Protein AF-A0A015J9L0-F1 (afdb_monomer)

Organism: Rhizophagus irregularis (strain DAOM 197198w) (NCBI:txid1432141)

Foldseek 3Di:
DDPPVVVVVVVVVVVVVLVVVLPPPDDPLDADFFDKDLDPVRVVVSVQVVQLVVQFGKDWDDWDADPVRHTFKTKIFTQQADDDDDPDDPDPVPDDPDDRSHDRFPWMWMWGADPVHSMIGTHDTDDDGPDDGHPPSCPDPVNQDDDPVLLVQLLCCVVVVVDDLVVSVVVVCVVCVSRDHDSVVSVVSSVVSNPDPQPVDDPVVSVVVVQVVVCVVPVQKDWDWDADPPPRHTPDIDIDDNVRVVCCVVCVVDDDDDDDD

Sequence (261 aa):
MDKDKHNETYVSNILNDQLEGIMSDESNIDIKVGTSFSTWEDAEIKLNQYAKFAGFSLRRKRVESDNNRIVRRRTFECSFLGKSISNQIIDITHQRQRSSRKIMCPWHINLTMPKSSTEVSITSITGEHNHSMITDIHLHAPYRKLSNEILERIEFYVNKGNMGSKQIYPLLVASFPDQYIYKRDLYNAIQKFKSPLTNRHGDAQNMINKLFELKDQEPGWIIYTRLDPFDNRLVGLFWMSPNQHQCLLRYNDIVQTDNTC

InterPro domains:
  IPR004330 FAR1, DNA binding domain [PF03101] (48-134)

Structure (mmCIF, N/CA/C/O backbone):
data_AF-A0A015J9L0-F1
#
_entry.id   AF-A0A015J9L0-F1
#
loop_
_atom_site.group_PDB
_atom_site.id
_atom_site.type_symbol
_atom_site.label_atom_id
_atom_site.label_alt_id
_atom_site.label_comp_id
_atom_site.label_asym_id
_atom_site.label_entity_id
_atom_site.label_seq_id
_atom_site.pdbx_PDB_ins_code
_atom_site.Cartn_x
_atom_site.Cartn_y
_atom_site.Cartn_z
_atom_site.occupancy
_atom_site.B_iso_or_equiv
_atom_site.auth_seq_id
_atom_site.auth_comp_id
_atom_site.auth_asym_id
_atom_site.auth_atom_id
_atom_site.pdbx_PDB_model_num
ATOM 1 N N . MET A 1 1 ? -18.850 9.636 -37.314 1.00 35.50 1 MET A N 1
ATOM 2 C CA . MET A 1 1 ? -19.649 8.677 -36.526 1.00 35.50 1 MET A CA 1
ATOM 3 C C . MET A 1 1 ? -18.710 7.723 -35.804 1.00 35.50 1 MET A C 1
ATOM 5 O O . MET A 1 1 ? -18.156 6.826 -36.422 1.00 35.50 1 MET A O 1
ATOM 9 N N . ASP A 1 2 ? -18.465 8.058 -34.536 1.00 40.78 2 ASP A N 1
ATOM 10 C CA . ASP A 1 2 ? -18.136 7.221 -33.373 1.00 40.78 2 ASP A CA 1
ATOM 11 C C . ASP A 1 2 ? -17.401 5.882 -33.586 1.00 40.78 2 ASP A C 1
ATOM 13 O O . ASP A 1 2 ? -18.010 4.816 -33.561 1.00 40.78 2 ASP A O 1
ATOM 17 N N . LYS A 1 3 ? -16.062 5.931 -33.663 1.00 35.44 3 LYS A N 1
ATOM 18 C CA . LYS A 1 3 ? -15.194 4.789 -33.298 1.00 35.44 3 LYS A CA 1
ATOM 19 C C . LYS A 1 3 ? -14.823 4.787 -31.806 1.00 35.44 3 LYS A C 1
ATOM 21 O O . LYS A 1 3 ? -14.496 3.731 -31.273 1.00 35.44 3 LYS A O 1
ATOM 26 N N . ASP A 1 4 ? -14.950 5.927 -31.125 1.00 41.53 4 ASP A N 1
ATOM 27 C CA . ASP A 1 4 ? -14.557 6.072 -29.716 1.00 41.53 4 ASP A CA 1
ATOM 28 C C . ASP A 1 4 ? -15.606 5.509 -28.740 1.00 41.53 4 ASP A C 1
ATOM 30 O O . ASP A 1 4 ? -15.246 4.814 -27.791 1.00 41.53 4 ASP A O 1
ATOM 34 N N . LYS A 1 5 ? -16.911 5.656 -29.028 1.00 40.88 5 LYS A N 1
ATOM 35 C CA . LYS A 1 5 ? -17.975 5.085 -28.173 1.00 40.88 5 LYS A CA 1
ATOM 36 C C . LYS A 1 5 ? -17.986 3.559 -28.137 1.00 40.88 5 LYS A C 1
ATOM 38 O O . LYS A 1 5 ? -18.356 2.966 -27.127 1.00 40.88 5 LYS A O 1
ATOM 43 N N . HIS A 1 6 ? -17.592 2.904 -29.228 1.00 38.91 6 HIS A N 1
ATOM 44 C CA . HIS A 1 6 ? -17.601 1.442 -29.293 1.00 38.91 6 HIS A CA 1
ATOM 45 C C . HIS A 1 6 ? -16.481 0.828 -28.436 1.00 38.91 6 HIS A C 1
ATOM 47 O O . HIS A 1 6 ? -16.664 -0.236 -27.850 1.00 38.91 6 HIS A O 1
ATOM 53 N N . ASN A 1 7 ? -15.355 1.536 -28.293 1.00 40.00 7 ASN A N 1
ATOM 54 C CA . ASN A 1 7 ? -14.224 1.099 -27.478 1.00 40.00 7 ASN A CA 1
ATOM 55 C C . ASN A 1 7 ? -14.469 1.336 -25.976 1.00 40.00 7 ASN A C 1
ATOM 57 O O . ASN A 1 7 ? -14.145 0.477 -25.161 1.00 40.00 7 ASN A O 1
ATOM 61 N N . GLU A 1 8 ? -15.111 2.449 -25.603 1.00 43.69 8 GLU A N 1
ATOM 62 C CA . GLU A 1 8 ? -15.517 2.701 -24.209 1.00 43.69 8 GLU A CA 1
ATOM 63 C C . GLU A 1 8 ? -16.534 1.670 -23.709 1.00 43.69 8 GLU A C 1
ATOM 65 O O . GLU A 1 8 ? -16.393 1.167 -22.597 1.00 43.69 8 GLU A O 1
ATOM 70 N N . THR A 1 9 ? -17.493 1.292 -24.561 1.00 41.41 9 THR A N 1
ATOM 71 C CA . THR A 1 9 ? -18.526 0.300 -24.220 1.00 41.41 9 THR A CA 1
ATOM 72 C C . THR A 1 9 ? -17.943 -1.117 -24.103 1.00 41.41 9 THR A C 1
ATOM 74 O O . THR A 1 9 ? -18.360 -1.907 -23.264 1.00 41.41 9 THR A O 1
ATOM 77 N N . TYR A 1 10 ? -16.935 -1.460 -24.912 1.00 40.62 10 TYR A N 1
ATOM 78 C CA . TYR A 1 10 ? -16.254 -2.756 -24.820 1.00 40.62 10 TYR A CA 1
ATOM 79 C C . TYR A 1 10 ? -15.381 -2.861 -23.559 1.00 40.62 10 TYR A C 1
ATOM 81 O O . TYR A 1 10 ? -15.399 -3.880 -22.870 1.00 40.62 10 TYR A O 1
ATOM 89 N N . VAL A 1 11 ? -14.659 -1.790 -23.210 1.00 45.34 11 VAL A N 1
ATOM 90 C CA . VAL A 1 11 ? -13.842 -1.734 -21.988 1.00 45.34 11 VAL A CA 1
ATOM 91 C C . VAL A 1 11 ? -14.714 -1.748 -20.731 1.00 45.34 11 VAL A C 1
ATOM 93 O O . VAL A 1 11 ? -14.364 -2.438 -19.775 1.00 45.34 11 VAL A O 1
ATOM 96 N N . SER A 1 12 ? -15.855 -1.049 -20.726 1.00 44.56 12 SER A N 1
ATOM 97 C CA . SER A 1 12 ? -16.799 -1.090 -19.602 1.00 44.56 12 SER A CA 1
ATOM 98 C C . SER A 1 12 ? -17.404 -2.477 -19.408 1.00 44.56 12 SER A C 1
ATOM 100 O O . SER A 1 12 ? -17.542 -2.923 -18.275 1.00 44.56 12 SER A O 1
ATOM 102 N N . ASN A 1 13 ? -17.707 -3.182 -20.500 1.00 41.69 13 ASN A N 1
ATOM 103 C CA . ASN A 1 13 ? -18.310 -4.511 -20.429 1.00 41.69 13 ASN A CA 1
ATOM 104 C C . ASN A 1 13 ? -17.307 -5.573 -19.954 1.00 41.69 13 ASN A C 1
ATOM 106 O O . ASN A 1 13 ? -17.671 -6.411 -19.141 1.00 41.69 13 ASN A O 1
ATOM 110 N N . ILE A 1 14 ? -16.030 -5.488 -20.355 1.00 48.03 14 ILE A N 1
ATOM 111 C CA . ILE A 1 14 ? -14.971 -6.368 -19.819 1.00 48.03 14 ILE A CA 1
ATOM 112 C C . ILE A 1 14 ? -14.742 -6.117 -18.325 1.00 48.03 14 ILE A C 1
ATOM 114 O O . ILE A 1 14 ? -14.535 -7.063 -17.570 1.00 48.03 14 ILE A O 1
ATOM 118 N N . LEU A 1 15 ? -14.771 -4.853 -17.891 1.00 47.69 15 LEU A N 1
ATOM 119 C CA . LEU A 1 15 ? -14.644 -4.509 -16.474 1.00 47.69 15 LEU A CA 1
ATOM 120 C C . LEU A 1 15 ? -15.834 -5.038 -15.664 1.00 47.69 15 LEU A C 1
ATOM 122 O O . LEU A 1 15 ? -15.616 -5.555 -14.574 1.00 47.69 15 LEU A O 1
ATOM 126 N N . ASN A 1 16 ? -17.055 -4.955 -16.197 1.00 44.78 16 ASN A N 1
ATOM 127 C CA . ASN A 1 16 ? -18.250 -5.484 -15.538 1.00 44.78 16 ASN A CA 1
ATOM 128 C C . ASN A 1 16 ? -18.249 -7.017 -15.454 1.00 44.78 16 ASN A C 1
ATOM 130 O O . ASN A 1 16 ? -18.435 -7.546 -14.362 1.00 44.78 16 ASN A O 1
ATOM 134 N N . ASP A 1 17 ? -17.954 -7.724 -16.550 1.00 42.91 17 ASP A N 1
ATOM 135 C CA . ASP A 1 17 ? -17.907 -9.197 -16.565 1.00 42.91 17 ASP A CA 1
ATOM 136 C C . ASP A 1 17 ? -16.815 -9.749 -15.627 1.00 42.91 17 ASP A C 1
ATOM 138 O O . ASP A 1 17 ? -16.976 -10.803 -15.016 1.00 42.91 17 ASP A O 1
ATOM 142 N N . GLN A 1 18 ? -15.699 -9.025 -15.467 1.00 51.69 18 GLN A N 1
ATOM 143 C CA . GLN A 1 18 ? -14.635 -9.389 -14.522 1.00 51.69 18 GLN A CA 1
ATOM 144 C C . GLN A 1 18 ? -14.968 -9.041 -13.064 1.00 51.69 18 GLN A C 1
ATOM 146 O O . GLN A 1 18 ? -14.399 -9.649 -12.160 1.00 51.69 18 GLN A O 1
ATOM 151 N N . LEU A 1 19 ? -15.863 -8.080 -12.815 1.00 47.97 19 LEU A N 1
ATOM 152 C CA . LEU A 1 19 ? -16.318 -7.715 -11.469 1.00 47.97 19 LEU A CA 1
ATOM 153 C C . LEU A 1 19 ? -17.377 -8.689 -10.941 1.00 47.97 19 LEU A C 1
ATOM 155 O O . LEU A 1 19 ? -17.334 -9.028 -9.759 1.00 47.97 19 LEU A O 1
ATOM 159 N N . GLU A 1 20 ? -18.270 -9.190 -11.801 1.00 42.12 20 GLU A N 1
ATOM 160 C CA . GLU A 1 20 ? -19.299 -10.166 -11.406 1.00 42.12 20 GLU A CA 1
ATOM 161 C C . GLU A 1 20 ? -18.697 -11.500 -10.927 1.00 42.12 20 GLU A C 1
ATOM 163 O O . GLU A 1 20 ? -19.230 -12.124 -10.010 1.00 42.12 20 GLU A O 1
ATOM 168 N N . GLY A 1 21 ? -17.536 -11.902 -11.458 1.00 35.69 21 GLY A N 1
ATOM 169 C CA . GLY A 1 21 ? -16.827 -13.118 -11.034 1.00 35.69 21 GLY A CA 1
ATOM 170 C C . GLY A 1 21 ? -16.141 -13.039 -9.661 1.00 35.69 21 GLY A C 1
ATOM 171 O O . GLY A 1 21 ? -15.797 -14.074 -9.100 1.00 35.69 21 GLY A O 1
ATOM 172 N N . ILE A 1 22 ? -15.951 -11.839 -9.096 1.00 46.97 22 ILE A N 1
ATOM 173 C CA . ILE A 1 22 ? -15.226 -11.626 -7.824 1.00 46.97 22 ILE A CA 1
ATOM 174 C C . ILE A 1 22 ? -16.173 -11.685 -6.607 1.00 46.97 22 ILE A C 1
ATOM 176 O O . ILE A 1 22 ? -15.724 -11.828 -5.470 1.00 46.97 22 ILE A O 1
ATOM 180 N N . MET A 1 23 ? -17.490 -11.597 -6.818 1.00 40.84 23 MET A N 1
ATOM 181 C CA . MET A 1 23 ? -18.480 -11.417 -5.745 1.00 40.84 23 MET A CA 1
ATOM 182 C C . MET A 1 23 ? -18.923 -12.709 -5.033 1.00 40.84 23 MET A C 1
ATOM 184 O O . MET A 1 23 ? -19.783 -12.658 -4.156 1.00 40.84 23 MET A O 1
ATOM 188 N N . SER A 1 24 ? -18.384 -13.882 -5.378 1.00 37.09 24 SER A N 1
ATOM 189 C CA . SER A 1 24 ? -18.971 -15.154 -4.927 1.00 37.09 24 SER A CA 1
ATOM 190 C C . SER A 1 24 ? -18.482 -15.691 -3.577 1.00 37.09 24 SER A C 1
ATOM 192 O O . SER A 1 24 ? -18.843 -16.812 -3.237 1.00 37.09 24 SER A O 1
ATOM 194 N N . ASP A 1 25 ? -17.711 -14.933 -2.790 1.00 44.16 25 ASP A N 1
ATOM 195 C CA . ASP A 1 25 ? -17.286 -15.373 -1.446 1.00 44.16 25 ASP A CA 1
ATOM 196 C C . ASP A 1 25 ? -17.411 -14.254 -0.392 1.00 44.16 25 ASP A C 1
ATOM 198 O O . ASP A 1 25 ? -16.520 -13.961 0.406 1.00 44.16 25 ASP A O 1
ATOM 202 N N . GLU A 1 26 ? -18.554 -13.567 -0.401 1.00 51.22 26 GLU A N 1
ATOM 203 C CA . GLU A 1 26 ? -18.883 -12.499 0.547 1.00 51.22 26 GLU A CA 1
ATOM 204 C C . GLU A 1 26 ? -19.689 -13.046 1.731 1.00 51.22 26 GLU A C 1
ATOM 206 O O . GLU A 1 26 ? -20.886 -12.805 1.899 1.00 51.22 26 GLU A O 1
ATOM 211 N N . SER A 1 27 ? -19.011 -13.788 2.611 1.00 47.31 27 SER A N 1
ATOM 212 C CA . SER A 1 27 ? -19.556 -14.094 3.933 1.00 47.31 27 SER A CA 1
ATOM 213 C C . SER A 1 27 ? -19.772 -12.778 4.689 1.00 47.31 27 SER A C 1
ATOM 215 O O . SER A 1 27 ? -18.794 -12.138 5.070 1.00 47.31 27 SER A O 1
ATOM 217 N N . ASN A 1 2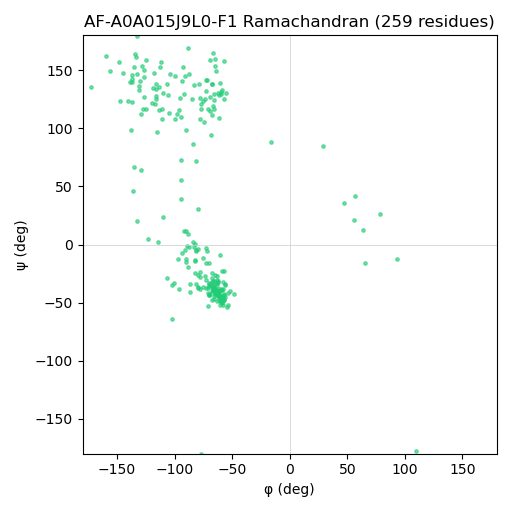8 ? -21.031 -12.382 4.880 1.00 53.09 28 ASN A N 1
ATOM 218 C CA . ASN A 1 28 ? -21.538 -11.293 5.726 1.00 53.09 28 ASN A CA 1
ATOM 219 C C . ASN A 1 28 ? -20.506 -10.786 6.771 1.00 53.09 28 ASN A C 1
ATOM 221 O O . ASN A 1 28 ? -20.402 -11.321 7.879 1.00 53.09 28 ASN A O 1
ATOM 225 N N . ILE A 1 29 ? -19.673 -9.805 6.392 1.00 70.81 29 ILE A N 1
ATOM 226 C CA . ILE A 1 29 ? -18.577 -9.283 7.227 1.00 70.81 29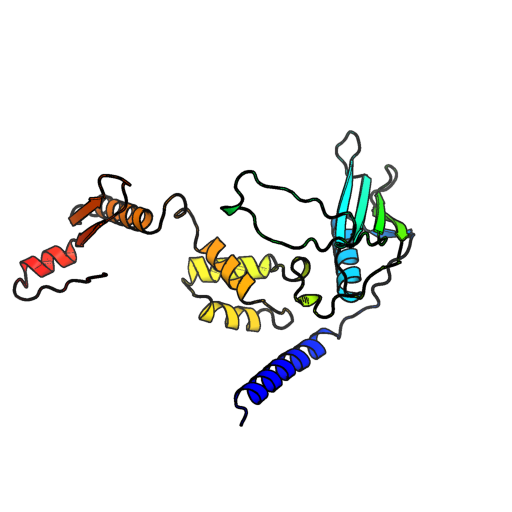 ILE A CA 1
ATOM 227 C C . ILE A 1 29 ? -19.182 -8.275 8.201 1.00 70.81 29 ILE A C 1
ATOM 229 O O . ILE A 1 29 ? -19.016 -7.072 8.053 1.00 70.81 29 ILE A O 1
ATOM 233 N N . ASP A 1 30 ? -19.933 -8.759 9.182 1.00 79.19 30 ASP A N 1
ATOM 234 C CA . ASP A 1 30 ? -20.509 -7.899 10.211 1.00 79.19 30 ASP A CA 1
ATOM 235 C C . ASP A 1 30 ? -19.473 -7.632 11.319 1.00 79.19 30 ASP A C 1
ATOM 237 O O . ASP A 1 30 ? -18.748 -8.538 11.744 1.00 79.19 30 ASP A O 1
ATOM 241 N N . ILE A 1 31 ? -19.382 -6.382 11.781 1.00 88.19 31 ILE A N 1
ATOM 242 C CA . ILE A 1 31 ? -18.509 -5.974 12.890 1.00 88.19 31 ILE A CA 1
ATOM 243 C C . ILE A 1 31 ? -19.370 -5.476 14.048 1.00 88.19 31 ILE A C 1
ATOM 245 O O . ILE A 1 31 ? -20.180 -4.565 13.896 1.00 88.19 31 ILE A O 1
ATOM 249 N N . LYS A 1 32 ? -19.190 -6.059 15.237 1.00 93.00 32 LYS A N 1
ATOM 250 C CA . LYS A 1 32 ? -19.968 -5.696 16.429 1.00 93.00 32 LYS A CA 1
ATOM 251 C C . LYS A 1 32 ? -19.060 -5.386 17.600 1.00 93.00 32 LYS A C 1
ATOM 253 O O . LYS A 1 32 ? -17.943 -5.886 17.713 1.00 93.00 32 LYS A O 1
ATOM 258 N N . VAL A 1 33 ? -19.566 -4.557 18.506 1.00 93.44 33 VAL A N 1
ATOM 259 C CA . VAL A 1 33 ? -18.931 -4.378 19.812 1.00 93.44 33 VAL A CA 1
ATOM 260 C C . VAL A 1 33 ? -18.873 -5.739 20.507 1.00 93.44 33 VAL A C 1
ATOM 262 O O . VAL A 1 33 ? -19.855 -6.478 20.511 1.00 93.44 33 VAL A O 1
ATOM 265 N N . GLY A 1 34 ? -17.708 -6.076 21.057 1.00 89.88 34 GLY A N 1
ATOM 266 C CA . GLY A 1 34 ? -17.444 -7.372 21.679 1.00 89.88 34 GLY A CA 1
ATOM 267 C C . GLY A 1 34 ? -16.823 -8.426 20.759 1.00 89.88 34 GLY A C 1
ATOM 268 O O . GLY A 1 34 ? -16.310 -9.411 21.279 1.00 89.88 34 GLY A O 1
ATOM 269 N N . THR A 1 35 ? -16.781 -8.234 19.432 1.00 93.00 35 THR A N 1
ATOM 270 C CA . THR A 1 35 ? -16.002 -9.127 18.554 1.00 93.00 35 THR A CA 1
ATOM 271 C C . THR A 1 35 ? -14.527 -9.088 18.962 1.00 93.00 35 THR A C 1
ATOM 273 O O . THR A 1 35 ? -13.959 -7.997 19.104 1.00 93.00 35 THR A O 1
ATOM 276 N N . SER A 1 36 ? -13.920 -10.264 19.150 1.00 93.75 36 SER A N 1
ATOM 277 C CA . SER A 1 36 ? -12.508 -10.420 19.499 1.00 93.75 36 SER A CA 1
ATOM 278 C C . SER A 1 36 ? -11.684 -11.047 18.372 1.00 93.75 36 SER A C 1
ATOM 280 O O . SER A 1 36 ? -12.206 -11.701 17.470 1.00 93.75 36 SER A O 1
ATOM 282 N N . PHE A 1 37 ? -10.381 -10.789 18.414 1.00 94.44 37 PHE A N 1
ATOM 283 C CA . PHE A 1 37 ? -9.375 -11.233 17.461 1.00 94.44 37 PHE A CA 1
ATOM 284 C C . PHE A 1 37 ? -8.135 -11.694 18.221 1.00 94.44 37 PHE A C 1
ATOM 286 O O . PHE A 1 37 ? -7.765 -11.103 19.241 1.00 94.44 37 PHE A O 1
ATOM 293 N N . SER A 1 38 ? -7.455 -12.708 17.693 1.00 93.75 38 SER A N 1
ATOM 294 C CA . SER A 1 38 ? -6.229 -13.240 18.292 1.00 93.75 38 SER A CA 1
ATOM 295 C C . SER A 1 38 ? -5.066 -12.252 18.209 1.00 93.75 38 SER A C 1
ATOM 297 O O . SER A 1 38 ? -4.263 -12.175 19.135 1.00 93.75 38 SER A O 1
ATOM 299 N N . THR A 1 39 ? -4.980 -11.471 17.126 1.00 94.06 39 THR A N 1
ATOM 300 C CA . THR A 1 39 ? -3.914 -10.482 16.926 1.00 94.06 39 THR A CA 1
ATOM 301 C C . THR A 1 39 ? -4.444 -9.132 16.446 1.00 94.06 39 THR A C 1
ATOM 303 O O . THR A 1 39 ? -5.577 -8.988 15.977 1.00 94.06 39 THR A O 1
ATOM 306 N N . TRP A 1 40 ? -3.599 -8.104 16.557 1.00 93.38 40 TRP A N 1
ATOM 307 C CA . TRP A 1 40 ? -3.900 -6.784 16.008 1.00 93.38 40 TRP A CA 1
ATOM 308 C C . TRP A 1 40 ? -3.953 -6.783 14.477 1.00 93.38 40 TRP A C 1
ATOM 310 O O . TRP A 1 40 ? -4.682 -5.982 13.890 1.00 93.38 40 TRP A O 1
ATOM 320 N N . G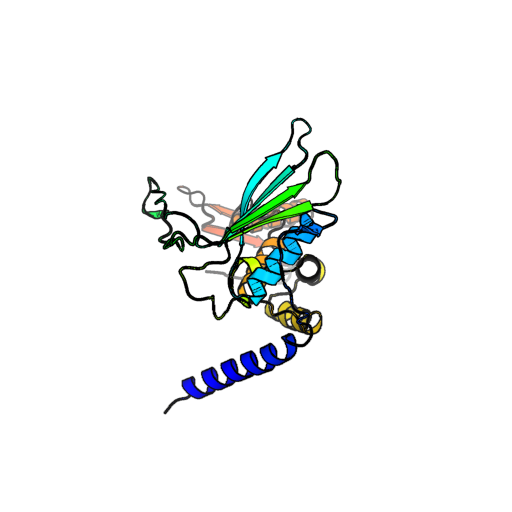LU A 1 41 ? -3.158 -7.642 13.848 1.00 93.06 41 GLU A N 1
ATOM 321 C CA . GLU A 1 41 ? -3.069 -7.812 12.405 1.00 93.06 41 GLU A CA 1
ATOM 322 C C . GLU A 1 41 ? -4.345 -8.468 11.859 1.00 93.06 41 GLU A C 1
ATOM 324 O O . GLU A 1 41 ? -4.912 -7.950 10.898 1.00 93.06 41 GLU A O 1
ATOM 329 N N . ASP A 1 42 ? -4.874 -9.499 12.526 1.00 92.81 42 ASP A N 1
ATOM 330 C CA . ASP A 1 42 ? -6.152 -10.130 12.151 1.00 92.81 42 ASP A CA 1
ATOM 331 C C . ASP A 1 42 ? -7.312 -9.134 12.231 1.00 92.81 42 ASP A C 1
ATOM 333 O O . ASP A 1 42 ? -8.127 -9.025 11.308 1.00 92.81 42 ASP A O 1
ATOM 337 N N . ALA A 1 43 ? -7.351 -8.348 13.313 1.00 93.56 43 ALA A N 1
ATOM 338 C CA . ALA A 1 43 ? -8.333 -7.284 13.478 1.00 93.56 43 ALA A CA 1
ATOM 339 C C . ALA A 1 43 ? -8.237 -6.260 12.336 1.00 93.56 43 ALA A C 1
ATOM 341 O O . ALA A 1 43 ? -9.244 -5.853 11.761 1.00 93.56 43 ALA A O 1
ATOM 342 N N . GLU A 1 44 ? -7.023 -5.849 11.969 1.00 93.44 44 GLU A N 1
ATOM 343 C CA . GLU A 1 44 ? -6.807 -4.889 10.890 1.00 93.44 44 GLU A CA 1
ATOM 344 C C . GLU A 1 44 ? -7.194 -5.448 9.516 1.00 93.44 44 GLU A C 1
ATOM 346 O O . GLU A 1 44 ? -7.790 -4.718 8.721 1.00 93.44 44 GLU A O 1
ATOM 351 N N . ILE A 1 45 ? -6.915 -6.723 9.235 1.00 91.25 45 ILE A N 1
ATOM 352 C CA . ILE A 1 45 ? -7.344 -7.391 8.000 1.00 91.25 45 ILE A CA 1
ATOM 353 C C . ILE A 1 45 ? -8.873 -7.390 7.916 1.00 91.25 45 ILE A C 1
ATOM 355 O O . ILE A 1 45 ? -9.424 -6.893 6.929 1.00 91.25 45 ILE A O 1
ATOM 359 N N . LYS A 1 46 ? -9.565 -7.850 8.968 1.00 93.00 46 LYS A N 1
ATOM 360 C CA . LYS A 1 46 ? -11.034 -7.929 8.987 1.00 93.00 46 LYS A CA 1
ATOM 361 C C . LYS A 1 46 ? -11.687 -6.555 8.841 1.00 93.00 46 LYS A C 1
ATOM 363 O O . LYS A 1 46 ? -12.635 -6.400 8.073 1.00 93.00 46 LYS A O 1
ATOM 368 N N . LEU A 1 47 ? -11.159 -5.537 9.521 1.00 93.69 47 LEU A N 1
ATOM 369 C CA . LEU A 1 47 ? -11.675 -4.169 9.421 1.00 93.69 47 LEU A CA 1
ATOM 370 C C . LEU A 1 47 ? -11.452 -3.562 8.032 1.00 93.69 47 LEU A C 1
ATOM 372 O O . LEU A 1 47 ? -12.332 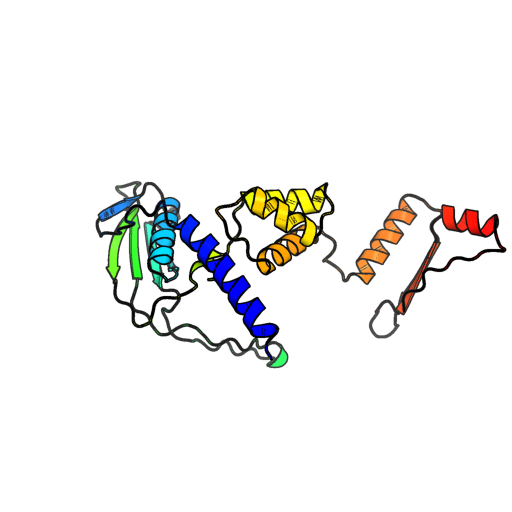-2.874 7.516 1.00 93.69 47 LEU A O 1
ATOM 376 N N . ASN A 1 48 ? -10.302 -3.814 7.402 1.00 91.94 48 ASN A N 1
ATOM 377 C CA . ASN A 1 48 ? -10.058 -3.345 6.039 1.00 91.94 48 ASN A CA 1
ATOM 378 C C . ASN A 1 48 ? -10.967 -4.039 5.020 1.00 91.94 48 ASN A C 1
ATOM 380 O O . ASN A 1 48 ? -11.414 -3.368 4.090 1.00 91.94 48 ASN A O 1
ATOM 384 N N . GLN A 1 49 ? -11.256 -5.333 5.199 1.00 90.94 49 GLN A N 1
ATOM 385 C CA . GLN A 1 49 ? -12.227 -6.065 4.381 1.00 90.94 49 GLN A CA 1
ATOM 386 C C . GLN A 1 49 ? -13.637 -5.490 4.545 1.00 90.94 49 GLN A C 1
ATOM 388 O O . GLN A 1 49 ? -14.268 -5.165 3.544 1.00 90.94 49 GLN A O 1
ATOM 393 N N . TYR A 1 50 ? -14.084 -5.276 5.788 1.00 93.00 50 TYR A N 1
ATOM 394 C CA . TYR A 1 50 ? -15.361 -4.621 6.083 1.00 93.00 50 TYR A CA 1
ATOM 395 C C . TYR A 1 50 ? -15.471 -3.259 5.388 1.00 93.00 50 TYR A C 1
ATOM 397 O O . TYR A 1 50 ? -16.428 -3.004 4.666 1.00 93.00 50 TYR A O 1
ATOM 405 N N . ALA A 1 51 ? -14.467 -2.395 5.560 1.00 92.25 51 ALA A N 1
ATOM 406 C CA . ALA A 1 51 ? -14.487 -1.061 4.972 1.00 92.25 51 ALA A CA 1
ATOM 407 C C . ALA A 1 51 ? -14.479 -1.099 3.439 1.00 92.25 51 ALA A C 1
ATOM 409 O O . ALA A 1 51 ? -15.209 -0.336 2.811 1.00 92.25 51 ALA A O 1
ATOM 410 N N . LYS A 1 52 ? -13.702 -2.016 2.843 1.00 90.69 52 LYS A N 1
ATOM 411 C CA . LYS A 1 52 ? -13.666 -2.218 1.391 1.00 90.69 52 LYS A CA 1
ATOM 412 C C . LYS A 1 52 ? -15.045 -2.615 0.866 1.00 90.69 52 LYS A C 1
ATOM 414 O O . LYS A 1 52 ? -15.510 -1.989 -0.077 1.00 90.69 52 LYS A O 1
ATOM 419 N N . PHE A 1 53 ? -15.690 -3.596 1.496 1.00 88.88 53 PHE A N 1
ATOM 420 C CA . PHE A 1 53 ? -17.033 -4.052 1.130 1.00 88.88 53 PHE A CA 1
ATOM 421 C C . PHE A 1 53 ? -18.078 -2.940 1.288 1.00 88.88 53 PHE A C 1
ATOM 423 O O . PHE A 1 53 ? -18.874 -2.685 0.393 1.00 88.88 53 PHE A O 1
ATOM 430 N N . ALA A 1 54 ? -18.010 -2.191 2.388 1.00 89.62 54 ALA A N 1
ATOM 431 C CA . ALA A 1 54 ? -18.879 -1.046 2.633 1.00 89.62 54 ALA A CA 1
ATOM 432 C C . ALA A 1 54 ? -18.549 0.190 1.766 1.00 89.62 54 ALA A C 1
ATOM 434 O O . ALA A 1 54 ? -19.237 1.203 1.867 1.00 89.62 54 ALA A O 1
ATOM 435 N N . GLY A 1 55 ? -17.505 0.148 0.929 1.00 91.31 55 GLY A N 1
ATOM 436 C CA . GLY A 1 55 ? -17.170 1.217 -0.012 1.00 91.31 55 GLY A CA 1
ATOM 437 C C . GLY A 1 55 ? -16.461 2.430 0.604 1.00 91.31 55 GLY A C 1
ATOM 438 O O . GLY A 1 55 ? -16.525 3.533 0.064 1.00 91.31 55 GLY A O 1
ATOM 439 N N . PHE A 1 56 ? -15.743 2.278 1.714 1.00 91.88 56 PHE A N 1
ATOM 440 C CA . PHE A 1 56 ? -14.903 3.341 2.277 1.00 91.88 56 PHE A CA 1
ATOM 441 C C . PHE A 1 56 ? -13.513 2.818 2.636 1.00 91.88 56 PHE A C 1
ATOM 443 O O . PHE A 1 56 ? -13.188 1.662 2.409 1.00 91.88 56 PHE A O 1
ATOM 450 N N . SER A 1 57 ? -12.629 3.682 3.146 1.00 91.81 57 SER A N 1
ATOM 451 C CA . SER A 1 57 ? -11.297 3.233 3.562 1.00 91.81 57 SER A CA 1
ATOM 452 C C . SER A 1 57 ? -10.892 3.743 4.926 1.00 91.81 57 SER A C 1
ATOM 454 O O . SER A 1 57 ? -11.254 4.858 5.317 1.00 91.81 57 SER A O 1
ATOM 456 N N . LEU A 1 58 ? -10.123 2.912 5.625 1.00 92.25 58 LEU A N 1
ATOM 457 C CA . LEU A 1 58 ? -9.667 3.155 6.982 1.00 92.25 58 LEU A CA 1
ATOM 458 C C . LEU A 1 58 ? -8.305 3.829 7.022 1.00 92.25 58 LEU A C 1
ATOM 460 O O . LEU A 1 58 ? -7.442 3.655 6.160 1.00 92.25 58 LEU A O 1
ATOM 464 N N . ARG A 1 59 ? -8.095 4.563 8.106 1.00 89.25 59 ARG A N 1
ATOM 465 C CA . ARG A 1 59 ? -6.813 5.109 8.512 1.00 89.25 59 ARG A CA 1
ATOM 466 C C . ARG A 1 59 ? -6.578 4.781 9.979 1.00 89.25 59 ARG A C 1
ATOM 468 O O . ARG A 1 59 ? -7.459 4.956 10.816 1.00 89.25 59 ARG A O 1
ATOM 475 N N . ARG A 1 60 ? -5.360 4.355 10.307 1.00 89.00 60 ARG A N 1
ATOM 476 C CA . ARG A 1 60 ? -4.918 4.202 11.696 1.00 89.00 60 ARG A CA 1
ATOM 477 C C . ARG A 1 60 ? -4.629 5.584 12.285 1.00 89.00 60 ARG A C 1
ATOM 479 O O . ARG A 1 60 ? -3.823 6.326 11.722 1.00 89.00 60 ARG A O 1
ATOM 486 N N . LYS A 1 61 ? -5.277 5.933 13.399 1.00 83.50 61 LYS A N 1
ATOM 487 C CA . LYS A 1 61 ? -5.115 7.244 14.050 1.00 83.50 61 LYS A CA 1
ATOM 488 C C . LYS A 1 61 ? -4.219 7.179 15.277 1.00 83.50 61 LYS A C 1
ATOM 490 O O . LYS A 1 61 ? -3.181 7.829 15.323 1.00 83.50 61 LYS A O 1
ATOM 495 N N . ARG A 1 62 ? -4.663 6.434 16.290 1.00 77.12 62 ARG A N 1
ATOM 496 C CA . ARG A 1 62 ? -4.061 6.401 17.624 1.00 77.12 62 ARG A CA 1
ATOM 497 C C . ARG A 1 62 ? -3.583 4.992 17.915 1.00 77.12 62 ARG A C 1
ATOM 499 O O . ARG A 1 62 ? -4.310 4.035 17.662 1.00 77.12 62 ARG A O 1
ATOM 506 N N . VAL A 1 63 ? -2.369 4.899 18.438 1.00 85.50 63 VAL A N 1
ATOM 507 C CA . VAL A 1 63 ? -1.786 3.674 18.979 1.00 85.50 63 VAL A CA 1
ATOM 508 C C . VAL A 1 63 ? -1.313 4.025 20.379 1.00 85.50 63 VAL A C 1
ATOM 510 O O . VAL A 1 63 ? -0.466 4.900 20.535 1.00 85.50 63 VAL A O 1
ATOM 513 N N . GLU A 1 64 ? -1.900 3.394 21.389 1.00 87.38 64 GLU A N 1
ATOM 514 C CA . GLU A 1 64 ? -1.424 3.508 22.767 1.00 87.38 64 GLU A CA 1
ATOM 515 C C . GLU A 1 64 ? -0.716 2.222 23.147 1.00 87.38 64 GLU A C 1
ATOM 517 O O . GLU A 1 64 ? -1.288 1.137 23.004 1.00 87.38 64 GLU A O 1
ATOM 522 N N . SER A 1 65 ? 0.497 2.361 23.666 1.00 90.88 65 SER A N 1
ATOM 523 C CA . SER A 1 65 ? 1.260 1.258 24.231 1.00 90.88 65 SER A CA 1
ATOM 524 C C . SER A 1 65 ? 1.423 1.436 25.733 1.00 90.88 65 SER A C 1
ATOM 526 O O . SER A 1 65 ? 1.412 2.557 26.239 1.00 90.88 65 SER A O 1
ATOM 528 N N . ASP A 1 66 ? 1.568 0.326 26.447 1.00 87.00 66 ASP A N 1
ATOM 529 C CA . ASP A 1 66 ? 1.972 0.359 27.850 1.00 87.00 66 ASP A CA 1
ATOM 530 C C . ASP A 1 66 ? 3.485 0.609 28.008 1.00 87.00 66 ASP A C 1
ATOM 532 O O . ASP A 1 66 ? 4.228 0.738 27.031 1.00 87.00 66 ASP A O 1
ATOM 536 N N . ASN A 1 67 ? 3.952 0.655 29.259 1.00 87.56 67 ASN A N 1
ATOM 537 C CA . ASN A 1 67 ? 5.365 0.862 29.599 1.00 87.56 67 ASN A CA 1
ATOM 538 C C . ASN A 1 67 ? 6.295 -0.208 28.998 1.00 87.56 67 ASN A C 1
ATOM 540 O O . ASN A 1 67 ? 7.473 0.063 28.775 1.00 87.56 67 ASN A O 1
ATOM 544 N N . ASN A 1 68 ? 5.764 -1.391 28.680 1.00 86.56 68 ASN A N 1
ATOM 545 C CA . ASN A 1 68 ? 6.504 -2.489 28.062 1.00 86.56 68 ASN A CA 1
ATOM 546 C C . ASN A 1 68 ? 6.456 -2.417 26.525 1.00 86.56 68 ASN A C 1
ATOM 548 O O . ASN A 1 68 ? 6.841 -3.369 25.851 1.00 86.56 68 ASN A O 1
ATOM 552 N N . ARG A 1 69 ? 5.989 -1.292 25.960 1.00 86.38 69 ARG A N 1
ATOM 553 C CA . ARG A 1 69 ? 5.807 -1.043 24.520 1.00 86.38 69 ARG A CA 1
ATOM 554 C C . ARG A 1 69 ? 4.771 -1.951 23.852 1.00 86.38 69 ARG A C 1
ATOM 556 O O . ARG A 1 69 ? 4.660 -1.942 22.627 1.00 86.38 69 ARG A O 1
ATOM 563 N N . ILE A 1 70 ? 3.962 -2.672 24.627 1.00 86.75 70 ILE A N 1
ATOM 564 C CA . ILE A 1 70 ? 2.901 -3.525 24.092 1.00 86.75 70 ILE A CA 1
ATOM 565 C C . ILE A 1 70 ? 1.723 -2.636 23.712 1.00 86.75 70 ILE A C 1
ATOM 567 O O . ILE A 1 70 ? 1.225 -1.879 24.545 1.00 86.75 70 ILE A O 1
ATOM 571 N N . VAL A 1 71 ? 1.258 -2.737 22.466 1.00 90.25 71 VAL A N 1
ATOM 572 C CA . VAL A 1 71 ? 0.096 -1.978 21.987 1.00 90.25 71 VAL A CA 1
ATOM 573 C C . VAL A 1 71 ? -1.162 -2.453 22.709 1.00 90.25 71 VAL A C 1
ATOM 575 O O . VAL A 1 71 ? -1.551 -3.613 22.594 1.00 90.25 71 VAL A O 1
ATOM 578 N N . ARG A 1 72 ? -1.813 -1.544 23.436 1.00 92.19 72 ARG A N 1
ATOM 579 C CA . ARG A 1 72 ? -3.029 -1.806 24.217 1.00 92.19 72 ARG A CA 1
ATOM 580 C C . ARG A 1 72 ? -4.281 -1.229 23.592 1.00 92.19 72 ARG A C 1
ATOM 582 O O . ARG A 1 72 ? -5.346 -1.800 23.795 1.00 92.19 72 ARG A O 1
ATOM 589 N N . ARG A 1 73 ? -4.188 -0.135 22.835 1.00 93.00 73 ARG A N 1
ATOM 590 C CA . ARG A 1 73 ? -5.348 0.449 22.144 1.00 93.00 73 ARG A CA 1
ATOM 591 C C . ARG A 1 73 ? -4.997 0.869 20.727 1.00 93.00 73 ARG A C 1
ATOM 593 O O . ARG A 1 73 ? -3.938 1.461 20.506 1.00 93.00 73 ARG A O 1
ATOM 600 N N . ARG A 1 74 ? -5.910 0.618 19.787 1.00 94.69 74 ARG A N 1
ATOM 601 C CA . ARG A 1 74 ? -5.870 1.192 18.436 1.00 94.69 74 ARG A CA 1
ATOM 602 C C . ARG A 1 74 ? -7.223 1.806 18.093 1.00 94.69 74 ARG A C 1
ATOM 604 O O . ARG A 1 74 ? -8.266 1.230 18.388 1.00 94.69 74 ARG A O 1
ATOM 611 N N . THR A 1 75 ? -7.182 2.952 17.423 1.00 94.12 75 THR A N 1
ATOM 612 C CA . THR A 1 75 ? -8.364 3.585 16.825 1.00 94.12 75 THR A CA 1
ATOM 613 C C . THR A 1 75 ? -8.193 3.632 15.314 1.00 94.12 75 THR A C 1
ATOM 615 O O . THR A 1 75 ? -7.180 4.150 14.821 1.00 94.12 75 THR A O 1
ATOM 618 N N . PHE A 1 76 ? -9.196 3.137 14.592 1.00 93.81 76 PHE A N 1
ATOM 619 C CA . PHE A 1 76 ? -9.309 3.300 13.146 1.00 93.81 76 PHE A CA 1
ATOM 620 C C . PHE A 1 76 ? -10.404 4.316 12.835 1.00 93.81 76 PHE A C 1
ATOM 622 O O . PHE A 1 76 ? -11.458 4.324 13.460 1.00 93.81 76 PHE A O 1
ATOM 629 N N . GLU A 1 77 ? -10.138 5.193 11.880 1.00 94.19 77 GLU A N 1
ATOM 630 C CA . GLU A 1 77 ? -11.053 6.242 11.437 1.00 94.19 77 GLU A CA 1
ATOM 631 C C . GLU A 1 77 ? -11.277 6.149 9.932 1.00 94.19 77 GLU A C 1
ATOM 633 O O . GLU A 1 77 ? -10.441 5.608 9.203 1.00 94.19 77 GLU A O 1
ATOM 638 N N . CYS A 1 78 ? -12.377 6.720 9.448 1.00 92.88 78 CYS A N 1
ATOM 639 C CA . CYS A 1 78 ? -12.550 6.907 8.017 1.00 92.88 78 CYS A CA 1
ATOM 640 C C . CYS A 1 78 ? -11.432 7.809 7.462 1.00 92.88 78 CYS A C 1
ATOM 642 O O . CYS A 1 78 ? -11.058 8.821 8.053 1.00 92.88 78 CYS A O 1
ATOM 644 N N . SER A 1 79 ? -10.906 7.472 6.287 1.00 88.00 79 SER A N 1
ATOM 645 C CA . SER A 1 79 ? -9.888 8.257 5.569 1.00 88.00 79 SER A CA 1
ATOM 646 C C . SER A 1 79 ? -10.297 9.712 5.276 1.00 88.00 79 SER A C 1
ATOM 648 O O . SER A 1 79 ? -9.430 10.572 5.112 1.00 88.00 79 SER A O 1
ATOM 650 N N . PHE A 1 80 ? -11.604 9.988 5.252 1.00 84.25 80 PHE A N 1
ATOM 651 C CA . PHE A 1 80 ? -12.199 11.314 5.091 1.00 84.25 80 PHE A CA 1
ATOM 652 C C . PHE A 1 80 ? -12.287 12.106 6.417 1.00 84.25 80 PHE A C 1
ATOM 654 O O . PHE A 1 80 ? -12.726 13.260 6.419 1.00 84.25 80 PHE A O 1
ATOM 661 N N . LEU A 1 81 ? -11.867 11.530 7.553 1.00 82.88 81 LEU A N 1
ATOM 662 C CA . LEU A 1 81 ? -11.871 12.192 8.859 1.00 82.88 81 LEU A CA 1
ATOM 663 C C . LEU A 1 81 ? -10.780 13.272 8.960 1.00 82.88 81 LEU A C 1
ATOM 665 O O . LEU A 1 81 ? -9.640 13.135 8.504 1.00 82.88 81 LEU A O 1
ATOM 669 N N . GLY A 1 82 ? -11.145 14.370 9.620 1.00 77.38 82 GLY A N 1
ATOM 670 C CA . GLY A 1 82 ? -10.253 15.461 10.003 1.00 77.38 82 GLY A CA 1
ATOM 671 C C . GLY A 1 82 ? -10.494 16.739 9.212 1.00 77.38 82 GLY A C 1
ATOM 672 O O . GLY A 1 82 ? -11.390 16.821 8.377 1.00 77.38 82 GLY A O 1
ATOM 673 N N . LYS A 1 83 ? -9.670 17.749 9.494 1.00 73.06 83 LYS A N 1
ATOM 674 C CA . LYS A 1 83 ? -9.650 19.018 8.762 1.00 73.06 83 LYS A CA 1
ATOM 675 C C . LYS A 1 83 ? -8.504 19.020 7.756 1.00 73.06 83 LYS A C 1
ATOM 677 O O . LYS A 1 83 ? -7.448 18.424 8.008 1.00 73.06 83 LYS A O 1
ATOM 682 N N . SER A 1 84 ? -8.726 19.661 6.611 1.00 71.94 84 SER A N 1
ATOM 683 C CA . SER A 1 84 ? -7.645 19.987 5.683 1.00 71.94 84 SER A CA 1
ATOM 684 C C . SER A 1 84 ? -6.627 20.872 6.400 1.00 71.94 84 SER A C 1
ATOM 686 O O . SER A 1 84 ? -7.012 21.835 7.057 1.00 71.94 84 SER A O 1
ATOM 688 N N . ILE A 1 85 ? -5.348 20.524 6.301 1.00 65.62 85 ILE A N 1
ATOM 689 C CA . ILE A 1 85 ? -4.246 21.357 6.783 1.00 65.62 85 ILE A CA 1
ATOM 690 C C . ILE A 1 85 ? -3.436 21.705 5.542 1.00 65.62 85 ILE A C 1
ATOM 692 O O . ILE A 1 85 ? -2.989 20.804 4.829 1.00 65.62 85 ILE A O 1
ATOM 696 N N . SER A 1 86 ? -3.294 22.995 5.251 1.00 63.00 86 SER A N 1
ATOM 697 C CA . SER A 1 86 ? -2.414 23.460 4.186 1.00 63.00 86 SER A CA 1
ATOM 698 C C . SER A 1 86 ? -0.974 23.419 4.687 1.00 63.00 86 SER A C 1
ATOM 700 O O . SER A 1 86 ? -0.577 24.250 5.501 1.00 63.00 86 SER A O 1
ATOM 702 N N . ASN A 1 87 ? -0.184 22.474 4.188 1.00 59.84 87 ASN A N 1
ATOM 703 C CA . ASN A 1 87 ? 1.264 22.517 4.359 1.00 59.84 87 ASN A CA 1
ATOM 704 C C . ASN A 1 87 ? 1.822 23.417 3.254 1.00 59.84 87 ASN A C 1
ATOM 706 O O . ASN A 1 87 ? 2.124 22.939 2.161 1.00 59.84 87 ASN A O 1
ATOM 710 N N . GLN A 1 88 ? 1.864 24.725 3.507 1.00 59.19 88 GLN A N 1
ATOM 711 C CA . GLN A 1 88 ? 2.528 25.662 2.604 1.00 59.19 88 GLN A CA 1
ATOM 712 C C . GLN A 1 88 ? 4.030 25.347 2.605 1.00 59.19 88 GLN A C 1
ATOM 714 O O . GLN A 1 88 ? 4.650 25.263 3.664 1.00 59.19 88 GLN A O 1
ATOM 719 N N . ILE A 1 89 ? 4.589 25.101 1.421 1.00 66.88 89 ILE A N 1
ATOM 720 C CA . ILE A 1 89 ? 6.032 24.931 1.219 1.00 66.88 89 ILE A CA 1
ATOM 721 C C . ILE A 1 89 ? 6.588 26.308 0.841 1.00 66.88 89 ILE A C 1
ATOM 723 O O . ILE A 1 89 ? 5.923 27.051 0.124 1.00 66.88 89 ILE A O 1
ATOM 727 N N . ILE A 1 90 ? 7.779 26.650 1.346 1.00 62.59 90 ILE A N 1
ATOM 728 C CA . ILE A 1 90 ? 8.430 27.955 1.116 1.00 62.59 90 ILE A CA 1
ATOM 729 C C . ILE A 1 90 ? 8.662 28.192 -0.385 1.00 62.59 90 ILE A C 1
ATOM 731 O O . ILE A 1 90 ? 8.454 29.297 -0.876 1.00 62.59 90 ILE A O 1
ATOM 735 N N . ASP A 1 91 ? 9.036 27.138 -1.114 1.00 70.69 91 ASP A N 1
ATOM 736 C CA . ASP A 1 91 ? 9.129 27.153 -2.570 1.00 70.69 91 ASP A CA 1
ATOM 737 C C . ASP A 1 91 ? 7.835 26.627 -3.211 1.00 70.69 91 ASP A C 1
ATOM 739 O O . ASP A 1 91 ? 7.512 25.434 -3.165 1.00 70.69 91 ASP A O 1
ATOM 743 N N . ILE A 1 92 ? 7.096 27.549 -3.827 1.00 64.19 92 ILE A N 1
ATOM 744 C CA . ILE A 1 92 ? 5.807 27.303 -4.480 1.00 64.19 92 ILE A CA 1
ATOM 745 C C . ILE A 1 92 ? 5.973 26.367 -5.692 1.00 64.19 92 ILE A C 1
ATOM 747 O O . ILE A 1 92 ? 5.042 25.631 -6.023 1.00 64.19 92 ILE A O 1
ATOM 751 N N . THR A 1 93 ? 7.153 26.314 -6.326 1.00 70.06 93 THR A N 1
ATOM 752 C CA . THR A 1 93 ? 7.405 25.442 -7.492 1.00 70.06 93 THR A CA 1
ATOM 753 C C . THR A 1 93 ? 7.380 23.954 -7.131 1.00 70.06 93 THR A C 1
ATOM 755 O O . THR A 1 93 ? 6.967 23.116 -7.935 1.00 70.06 93 THR A O 1
ATOM 758 N N . HIS A 1 94 ? 7.728 23.616 -5.888 1.00 67.31 94 HIS A N 1
ATOM 759 C CA . HIS A 1 94 ? 7.660 22.255 -5.358 1.00 67.31 94 HIS A CA 1
ATOM 760 C C . HIS A 1 94 ? 6.300 21.922 -4.721 1.00 67.31 94 HIS A C 1
ATOM 762 O O . HIS A 1 94 ? 6.076 20.786 -4.279 1.00 67.31 94 HIS A O 1
ATOM 768 N N . GLN A 1 95 ? 5.362 22.876 -4.681 1.00 68.12 95 GLN A N 1
ATOM 769 C CA . GLN A 1 95 ? 4.049 22.664 -4.090 1.00 68.12 95 GLN A CA 1
ATOM 770 C C . GLN A 1 95 ? 3.170 21.806 -5.003 1.00 68.12 95 GLN A C 1
ATOM 772 O O . GLN A 1 95 ? 2.596 22.254 -5.995 1.00 68.12 95 GLN A O 1
ATOM 777 N N . ARG A 1 96 ? 2.987 20.541 -4.617 1.00 61.56 96 ARG A N 1
ATOM 778 C CA . ARG A 1 96 ? 1.980 19.679 -5.243 1.00 61.56 96 ARG A CA 1
ATOM 779 C C . ARG A 1 96 ? 0.584 20.196 -4.901 1.00 61.56 96 ARG A C 1
ATOM 781 O O . ARG A 1 96 ? 0.137 20.072 -3.761 1.00 61.56 96 ARG A O 1
ATOM 788 N N . GLN A 1 97 ? -0.118 20.719 -5.902 1.00 63.16 97 GLN A N 1
ATOM 789 C CA . GLN A 1 97 ? -1.531 21.081 -5.798 1.00 63.16 97 GLN A CA 1
ATOM 790 C C . GLN A 1 97 ? -2.371 19.805 -5.654 1.00 63.16 97 GLN A C 1
ATOM 792 O O . GLN A 1 97 ? -2.711 19.142 -6.632 1.00 63.16 97 GLN A O 1
ATOM 797 N N . ARG A 1 98 ? -2.665 19.414 -4.410 1.00 64.25 98 ARG A N 1
ATOM 798 C CA . ARG A 1 98 ? -3.542 18.283 -4.095 1.00 64.25 98 ARG A CA 1
ATOM 799 C C . ARG A 1 98 ? -4.661 18.756 -3.183 1.00 64.25 98 ARG A C 1
ATOM 801 O O . ARG A 1 98 ? -4.409 19.139 -2.043 1.00 64.25 98 ARG A O 1
ATOM 808 N N . SER A 1 99 ? -5.897 18.670 -3.662 1.00 61.94 99 SER A N 1
ATOM 809 C CA . SER A 1 99 ? -7.070 18.887 -2.823 1.00 61.94 99 SER A CA 1
ATOM 810 C C . SER A 1 99 ? -7.114 17.836 -1.709 1.00 61.94 99 SER A C 1
ATOM 812 O O . SER A 1 99 ? -6.932 16.632 -1.926 1.00 61.94 99 SER A O 1
ATOM 814 N N . SER A 1 100 ? -7.304 18.299 -0.475 1.00 71.94 100 SER A N 1
ATOM 815 C CA . SER A 1 100 ? -7.528 17.410 0.661 1.00 71.94 100 SER A CA 1
ATOM 816 C C . SER A 1 100 ? -8.879 16.724 0.505 1.00 71.94 100 SER A C 1
ATOM 818 O O . SER A 1 100 ? -9.869 17.362 0.161 1.00 71.94 100 SER A O 1
ATOM 820 N N . ARG A 1 101 ? -8.932 15.429 0.814 1.00 74.75 101 ARG A N 1
ATOM 821 C CA . ARG A 1 101 ? -10.176 14.643 0.824 1.00 74.75 101 ARG A CA 1
ATOM 822 C C . ARG A 1 101 ? -10.833 14.626 2.208 1.00 74.75 101 ARG A C 1
ATOM 824 O O . ARG A 1 101 ? -11.708 13.818 2.461 1.00 74.75 101 ARG A O 1
ATOM 831 N N . LYS A 1 102 ? -10.378 15.462 3.141 1.00 82.25 102 LYS A N 1
ATOM 832 C CA . LYS A 1 102 ? -10.888 15.485 4.515 1.00 82.25 102 LYS A CA 1
ATOM 833 C C . LYS A 1 102 ? -12.136 16.358 4.624 1.00 82.25 102 LYS A C 1
ATOM 835 O O . LYS A 1 102 ? -12.073 17.540 4.305 1.00 82.25 102 LYS A O 1
ATOM 840 N N . ILE A 1 103 ? -13.216 15.780 5.136 1.00 85.75 103 ILE A N 1
ATOM 841 C CA . ILE A 1 103 ? -14.544 16.403 5.282 1.00 85.75 103 ILE A CA 1
ATOM 842 C C . ILE A 1 103 ? -15.130 16.178 6.685 1.00 85.75 103 ILE A C 1
ATOM 844 O O . ILE A 1 103 ? -16.338 16.244 6.882 1.00 85.75 103 ILE A O 1
ATOM 848 N N . MET A 1 104 ? -14.277 15.869 7.670 1.00 87.31 104 MET A N 1
ATOM 849 C CA . MET A 1 104 ? -14.690 15.594 9.051 1.00 87.31 104 MET A CA 1
ATOM 850 C C . MET A 1 104 ? -15.722 14.460 9.192 1.00 87.31 104 MET A C 1
ATOM 852 O O . MET A 1 104 ? -16.643 14.561 9.995 1.00 87.31 104 MET A O 1
ATOM 856 N N . CYS A 1 105 ? -15.549 13.367 8.444 1.00 91.06 105 CYS A N 1
ATOM 857 C CA . CYS A 1 105 ? -16.368 12.166 8.630 1.00 91.06 105 CYS A CA 1
ATOM 858 C C . CYS A 1 105 ? -16.307 11.667 10.092 1.00 91.06 105 CYS A C 1
ATOM 860 O O . CYS A 1 105 ? -15.195 11.553 10.615 1.00 91.06 105 CYS A O 1
ATOM 862 N N . PRO A 1 106 ? -17.449 11.380 10.755 1.00 92.44 106 PRO A N 1
ATOM 863 C CA . PRO A 1 106 ? -17.470 10.981 12.164 1.00 92.44 106 PRO A CA 1
ATOM 864 C C . PRO A 1 106 ? -17.169 9.491 12.386 1.00 92.44 106 PRO A C 1
ATOM 866 O O . PRO A 1 106 ? -16.874 9.096 13.519 1.00 92.44 106 PRO A O 1
ATOM 869 N N . TRP A 1 107 ? -17.203 8.676 11.326 1.00 94.69 107 TRP A N 1
ATOM 870 C CA . TRP A 1 107 ? -16.987 7.236 11.417 1.00 94.69 107 TRP A CA 1
ATOM 871 C C . TRP A 1 107 ? -15.632 6.900 12.045 1.00 94.69 107 TRP A C 1
ATOM 873 O O . TRP A 1 107 ? -14.571 7.329 11.563 1.00 94.69 107 TRP A O 1
ATOM 883 N N . HIS A 1 108 ? -15.663 6.097 13.106 1.00 94.44 108 HIS A N 1
ATOM 884 C CA . HIS A 1 108 ? -14.472 5.538 13.734 1.00 94.44 108 HIS A CA 1
ATOM 885 C C . HIS A 1 108 ? -14.806 4.303 14.576 1.00 94.44 108 HIS A C 1
ATOM 887 O O . HIS A 1 108 ? -15.947 4.076 14.973 1.00 94.44 108 HIS A O 1
ATOM 893 N N . ILE A 1 109 ? -13.775 3.522 14.880 1.00 95.44 109 ILE A N 1
ATOM 894 C CA . ILE A 1 109 ? -13.856 2.318 15.698 1.00 95.44 109 ILE A CA 1
ATOM 895 C C . ILE A 1 109 ? -12.670 2.239 16.656 1.00 95.44 109 ILE A C 1
ATOM 897 O O . ILE A 1 109 ? -11.529 2.549 16.292 1.00 95.44 109 ILE A O 1
ATOM 901 N N . ASN A 1 110 ? -12.943 1.816 17.888 1.00 96.12 110 ASN A N 1
ATOM 902 C CA . ASN A 1 110 ? -11.944 1.652 18.935 1.00 96.12 110 ASN A CA 1
ATOM 903 C C . ASN A 1 110 ? -11.784 0.181 19.308 1.00 96.12 110 ASN A C 1
ATOM 905 O O . ASN A 1 110 ? -12.759 -0.550 19.480 1.00 96.12 110 ASN A O 1
ATOM 909 N N . LEU A 1 111 ? -10.527 -0.234 19.437 1.00 96.25 111 LEU A N 1
ATOM 910 C CA . LEU A 1 111 ? -10.137 -1.585 19.803 1.00 96.25 111 LEU A CA 1
ATOM 911 C C . LEU A 1 111 ? -9.189 -1.535 20.997 1.00 96.25 111 LEU A C 1
ATOM 913 O O . LEU A 1 111 ? -8.361 -0.625 21.119 1.00 96.25 111 LEU A O 1
ATOM 917 N N . THR A 1 112 ? -9.305 -2.514 21.889 1.00 95.06 112 THR A N 1
ATOM 918 C CA . THR A 1 112 ? -8.480 -2.624 23.097 1.00 95.06 112 THR A CA 1
ATOM 919 C C . THR A 1 112 ? -8.029 -4.062 23.320 1.00 95.06 112 THR A C 1
ATOM 921 O O . THR A 1 112 ? -8.788 -5.001 23.106 1.00 95.06 112 THR A O 1
ATOM 924 N N . MET A 1 113 ? -6.797 -4.211 23.799 1.00 94.62 113 MET A N 1
ATOM 925 C CA . MET A 1 113 ? -6.226 -5.453 24.309 1.00 94.62 113 MET A CA 1
ATOM 926 C C . MET A 1 113 ? -5.932 -5.263 25.806 1.00 94.62 113 MET A C 1
ATOM 928 O O . MET A 1 113 ? -4.919 -4.638 26.154 1.00 94.62 113 MET A O 1
ATOM 932 N N . PRO A 1 114 ? -6.833 -5.704 26.706 1.00 90.50 114 PRO A N 1
ATOM 933 C CA . PRO A 1 114 ? -6.654 -5.577 28.152 1.00 90.50 114 PRO A CA 1
ATOM 934 C C . PRO A 1 114 ? -5.355 -6.231 28.638 1.00 90.50 114 PRO A C 1
ATOM 936 O O . PRO A 1 114 ? -4.831 -7.132 28.002 1.00 90.50 114 PRO A O 1
ATOM 939 N N . LYS A 1 115 ? -4.827 -5.828 29.801 1.00 88.75 115 LYS A N 1
ATOM 940 C CA . LYS A 1 115 ? -3.659 -6.518 30.395 1.00 88.75 115 LYS A CA 1
ATOM 941 C C . LYS A 1 115 ? -3.980 -7.944 30.856 1.00 88.75 115 LYS A C 1
ATOM 943 O O . LYS A 1 115 ? -3.076 -8.761 30.948 1.00 88.75 115 LYS A O 1
ATOM 948 N N . SER A 1 116 ? -5.250 -8.210 31.151 1.00 88.19 116 SER A N 1
ATOM 949 C CA . SER A 1 116 ? -5.767 -9.511 31.575 1.00 88.19 116 SER A CA 1
ATOM 950 C C . SER A 1 116 ? -6.034 -10.478 30.420 1.00 88.19 116 SER A C 1
ATOM 952 O O . SER A 1 116 ? -6.394 -11.618 30.681 1.00 88.19 116 SER A O 1
ATOM 954 N N . SER A 1 117 ? -5.899 -10.036 29.165 1.00 88.44 117 SER A N 1
ATOM 955 C CA . SER A 1 117 ? -6.196 -10.840 27.981 1.00 88.44 117 SER A CA 1
ATOM 956 C C . SER A 1 117 ? -5.098 -10.685 26.931 1.00 88.44 117 SER A C 1
ATOM 958 O O . SER A 1 117 ? -4.410 -9.666 26.861 1.00 88.44 117 SER A O 1
ATOM 960 N N . THR A 1 118 ? -4.937 -11.709 26.106 1.00 90.19 118 THR A N 1
ATOM 961 C CA . THR A 1 118 ? -4.108 -11.670 24.898 1.00 90.19 118 THR A CA 1
ATOM 962 C C . THR A 1 118 ? -4.918 -11.319 23.653 1.00 90.19 118 THR A C 1
ATOM 964 O O . THR A 1 118 ? -4.332 -11.100 22.601 1.00 90.19 118 THR A O 1
ATOM 967 N N . GLU A 1 119 ? -6.246 -11.247 23.761 1.00 94.12 119 GLU A N 1
ATOM 968 C CA . GLU A 1 119 ? -7.137 -10.957 22.640 1.00 94.12 119 GLU A CA 1
ATOM 969 C C . GLU A 1 119 ? -7.415 -9.461 22.489 1.00 94.12 119 GLU A C 1
ATOM 971 O O . GLU A 1 119 ? -7.564 -8.706 23.459 1.00 94.12 119 GLU A O 1
ATOM 976 N N . VAL A 1 120 ? -7.540 -9.041 21.235 1.00 94.81 120 VAL A N 1
ATOM 977 C CA . VAL A 1 120 ? -7.956 -7.698 20.843 1.00 94.81 120 VAL A CA 1
ATOM 978 C C . VAL A 1 120 ? -9.466 -7.699 20.660 1.00 94.81 120 VAL A C 1
ATOM 980 O O . VAL A 1 120 ? -9.982 -8.518 19.916 1.00 94.81 120 VAL A O 1
ATOM 983 N N . SER A 1 121 ? -10.186 -6.762 21.270 1.00 95.44 121 SER A N 1
ATOM 984 C CA . SER A 1 121 ? -11.647 -6.668 21.140 1.00 95.44 121 SER A CA 1
ATOM 985 C C . SER A 1 121 ? -12.107 -5.286 20.694 1.00 95.44 121 SER A C 1
ATOM 987 O O . SER A 1 121 ? -11.465 -4.273 20.995 1.00 95.44 121 SER A O 1
ATOM 989 N N . ILE A 1 122 ? -13.231 -5.242 19.975 1.00 95.81 122 ILE A N 1
ATOM 990 C CA . ILE A 1 122 ? -13.910 -4.000 19.593 1.00 95.81 122 ILE A CA 1
ATOM 991 C C . ILE A 1 122 ? -14.669 -3.452 20.802 1.00 95.81 122 ILE A C 1
ATOM 993 O O . ILE A 1 122 ? -15.571 -4.109 21.320 1.00 95.81 122 ILE A O 1
ATOM 997 N N . THR A 1 123 ? -14.338 -2.232 21.227 1.00 95.38 123 THR A N 1
ATOM 998 C CA . THR A 1 123 ? -14.946 -1.594 22.406 1.00 95.38 123 THR A CA 1
ATOM 999 C C . THR A 1 123 ? -16.025 -0.578 22.058 1.00 95.38 123 THR A C 1
ATOM 1001 O O . THR A 1 123 ? -16.987 -0.437 22.808 1.00 95.38 123 THR A O 1
ATOM 1004 N N . SER A 1 124 ? -15.901 0.131 20.934 1.00 95.69 124 SER A N 1
ATOM 1005 C CA . SER A 1 124 ? -16.940 1.048 20.454 1.00 95.69 124 SER A CA 1
ATOM 1006 C C . SER A 1 124 ? -16.860 1.278 18.950 1.00 95.69 124 SER A C 1
ATOM 1008 O O . SER A 1 124 ? -15.774 1.250 18.367 1.00 95.69 124 SER A O 1
ATOM 1010 N N . ILE A 1 125 ? -18.022 1.518 18.336 1.00 95.19 125 ILE A N 1
ATOM 1011 C CA . ILE A 1 125 ? -18.182 1.809 16.908 1.00 95.19 125 ILE A CA 1
ATOM 1012 C C . ILE A 1 125 ? -19.063 3.053 16.758 1.00 95.19 125 ILE A C 1
ATOM 1014 O O . ILE A 1 125 ? -20.137 3.133 17.352 1.00 95.19 125 ILE A O 1
ATOM 1018 N N . THR A 1 126 ? -18.635 3.997 15.925 1.00 94.00 126 THR A N 1
ATOM 1019 C CA . THR A 1 126 ? -19.474 5.067 15.376 1.00 94.00 126 THR A CA 1
ATOM 1020 C C . THR A 1 126 ? -19.651 4.794 13.887 1.00 94.00 126 THR A C 1
ATOM 1022 O O . THR A 1 126 ? -18.691 4.921 13.133 1.00 94.00 126 THR A O 1
ATOM 1025 N N . GLY A 1 127 ? -20.856 4.379 13.481 1.00 90.06 127 GLY A N 1
ATOM 1026 C CA . GLY A 1 127 ? -21.147 3.876 12.129 1.00 90.06 127 GLY A CA 1
ATOM 1027 C C . GLY A 1 127 ? -21.602 4.924 11.107 1.00 90.06 127 GLY A C 1
ATOM 1028 O O . GLY A 1 127 ? -21.785 4.597 9.939 1.00 90.06 127 GLY A O 1
ATOM 1029 N N . GLU A 1 128 ? -21.797 6.176 11.517 1.00 92.00 128 GLU A N 1
ATOM 1030 C CA . GLU A 1 128 ? -22.336 7.223 10.647 1.00 92.00 128 GLU A CA 1
ATOM 1031 C C . GLU A 1 128 ? -21.283 7.790 9.686 1.00 92.00 128 GLU A C 1
ATOM 1033 O O . GLU A 1 128 ? -20.153 8.100 10.073 1.00 92.00 128 GLU A O 1
ATOM 1038 N N . HIS A 1 129 ? -21.685 8.001 8.433 1.00 91.88 129 HIS A N 1
ATOM 1039 C CA . HIS A 1 129 ? -20.898 8.691 7.415 1.00 91.88 129 HIS A CA 1
ATOM 1040 C C . HIS A 1 129 ? -21.616 9.961 6.956 1.00 91.88 129 HIS A C 1
ATOM 1042 O O . HIS A 1 129 ? -22.837 10.006 6.873 1.00 91.88 129 HIS A O 1
ATOM 1048 N N . ASN A 1 130 ? -20.841 10.986 6.604 1.00 91.50 130 ASN A N 1
ATOM 1049 C CA . ASN A 1 130 ? -21.333 12.246 6.039 1.00 91.50 130 ASN A CA 1
ATOM 1050 C C . ASN A 1 130 ? -20.962 12.401 4.551 1.00 91.50 130 ASN A C 1
ATOM 1052 O O . ASN A 1 130 ? -20.839 13.515 4.046 1.00 91.50 130 ASN A O 1
ATOM 1056 N N . HIS A 1 131 ? -20.724 11.284 3.864 1.00 88.69 131 HIS A N 1
ATOM 1057 C CA . HIS A 1 131 ? -20.378 11.233 2.449 1.00 88.69 131 HIS A CA 1
ATOM 1058 C C . HIS A 1 131 ? -20.909 9.960 1.813 1.00 88.69 131 HIS A C 1
ATOM 1060 O O . HIS A 1 131 ? -21.085 8.946 2.487 1.00 88.69 131 HIS A O 1
ATOM 1066 N N . SER A 1 132 ? -21.088 10.005 0.497 1.00 88.38 132 SER A N 1
ATOM 1067 C CA . SER A 1 132 ? -21.350 8.811 -0.293 1.00 88.38 132 SER A CA 1
ATOM 1068 C C . SER A 1 132 ? -20.157 7.858 -0.244 1.00 88.38 132 SER A C 1
ATOM 1070 O O . SER A 1 132 ? -18.999 8.281 -0.131 1.00 88.38 132 SER A O 1
ATOM 1072 N N . MET A 1 133 ? -20.447 6.565 -0.344 1.00 90.50 133 MET A N 1
ATOM 1073 C CA . MET A 1 133 ? -19.418 5.543 -0.497 1.00 90.50 133 MET A CA 1
ATOM 1074 C C . MET A 1 133 ? -18.691 5.706 -1.838 1.00 90.50 133 MET A C 1
ATOM 1076 O O . MET A 1 133 ? -19.210 6.291 -2.789 1.00 90.50 133 MET A O 1
ATOM 1080 N N . ILE A 1 134 ? -17.447 5.243 -1.891 1.00 86.25 134 ILE A N 1
ATOM 1081 C CA . ILE A 1 134 ? -16.593 5.286 -3.076 1.00 86.25 134 ILE A CA 1
ATOM 1082 C C . ILE A 1 134 ? -17.045 4.174 -4.026 1.00 86.25 134 ILE A C 1
ATOM 1084 O O . ILE A 1 134 ? -16.889 3.000 -3.703 1.00 86.2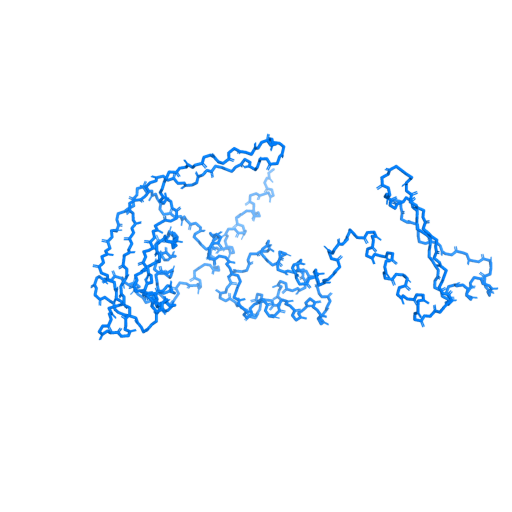5 134 ILE A O 1
ATOM 1088 N N . THR A 1 135 ? -17.525 4.548 -5.211 1.00 82.50 135 THR A N 1
ATOM 1089 C CA . THR A 1 135 ? -17.986 3.611 -6.248 1.00 82.50 135 THR A CA 1
ATOM 1090 C C . THR A 1 135 ? -16.886 2.633 -6.674 1.00 82.50 135 THR A C 1
ATOM 1092 O O . THR A 1 135 ? -17.055 1.425 -6.575 1.00 82.50 135 THR A O 1
ATOM 1095 N N . ASP A 1 136 ? -15.705 3.139 -7.042 1.00 83.38 136 ASP A N 1
ATOM 1096 C CA . ASP A 1 136 ? -14.577 2.311 -7.490 1.00 83.38 136 ASP A CA 1
ATOM 1097 C C . ASP A 1 136 ? -13.611 1.988 -6.344 1.00 83.38 136 ASP A C 1
ATOM 1099 O O . ASP A 1 136 ? -12.411 2.294 -6.394 1.00 83.38 136 ASP A O 1
ATOM 1103 N N . ILE A 1 137 ? -14.121 1.405 -5.257 1.00 83.81 137 ILE A N 1
ATOM 1104 C CA . ILE A 1 137 ? -13.318 1.153 -4.050 1.00 83.81 137 ILE A CA 1
ATOM 1105 C C . ILE A 1 137 ? -12.083 0.283 -4.333 1.00 83.81 137 ILE A C 1
ATOM 1107 O O . ILE A 1 137 ? -11.015 0.509 -3.759 1.00 83.81 137 ILE A O 1
ATOM 1111 N N . HIS A 1 138 ? -12.178 -0.640 -5.292 1.00 77.75 138 HIS A N 1
ATOM 1112 C CA . HIS A 1 138 ? -11.075 -1.493 -5.748 1.00 77.75 138 HIS A CA 1
ATOM 1113 C C . HIS A 1 138 ? -9.924 -0.690 -6.376 1.00 77.75 138 HIS A C 1
ATOM 1115 O O . HIS A 1 138 ? -8.767 -1.099 -6.295 1.00 77.75 138 HIS A O 1
ATOM 1121 N N . LEU A 1 139 ? -10.210 0.491 -6.937 1.00 81.06 139 LEU A N 1
ATOM 1122 C CA . LEU A 1 139 ? -9.208 1.413 -7.478 1.00 81.06 139 LEU A CA 1
ATOM 1123 C C . LEU A 1 139 ? -8.656 2.380 -6.417 1.00 81.06 139 LEU A C 1
ATOM 1125 O O . LEU A 1 139 ? -7.751 3.183 -6.687 1.00 81.06 139 LEU A O 1
ATOM 1129 N N . HIS A 1 140 ? -9.150 2.321 -5.181 1.00 82.44 140 HIS A N 1
ATOM 1130 C CA . HIS A 1 140 ? -8.666 3.168 -4.103 1.00 82.44 140 HIS A CA 1
ATOM 1131 C C . HIS A 1 140 ? -7.267 2.721 -3.644 1.00 82.44 140 HIS A C 1
ATOM 1133 O O . HIS A 1 140 ? -7.010 1.545 -3.404 1.00 82.44 140 HIS A O 1
ATOM 1139 N N . ALA A 1 141 ? -6.330 3.668 -3.500 1.00 81.88 141 ALA A N 1
ATOM 1140 C CA . ALA A 1 141 ? -4.905 3.367 -3.284 1.00 81.88 141 ALA A CA 1
ATOM 1141 C C . ALA A 1 141 ? -4.577 2.392 -2.122 1.00 81.88 141 ALA A C 1
ATOM 1143 O O . ALA A 1 141 ? -3.696 1.557 -2.308 1.00 81.88 141 ALA A O 1
ATOM 1144 N N . PRO A 1 142 ? -5.244 2.445 -0.950 1.00 82.75 142 PRO A N 1
ATOM 1145 C CA . PRO A 1 142 ? -5.093 1.449 0.113 1.00 82.75 142 PRO A CA 1
ATOM 1146 C C . PRO A 1 142 ? -5.381 0.007 -0.322 1.00 82.75 142 PRO A C 1
ATOM 1148 O O . PRO A 1 142 ? -4.713 -0.898 0.168 1.00 82.75 142 PRO A O 1
ATOM 1151 N N . TYR A 1 143 ? -6.330 -0.194 -1.243 1.00 84.38 143 TYR A N 1
ATOM 1152 C CA . TYR A 1 143 ? -6.800 -1.509 -1.693 1.00 84.38 143 TYR A CA 1
ATOM 1153 C C . TYR A 1 143 ? -6.139 -1.993 -2.986 1.00 84.38 143 TYR A C 1
ATOM 1155 O O . TYR A 1 143 ? -6.230 -3.172 -3.303 1.00 84.38 143 TYR A O 1
ATOM 1163 N N . ARG A 1 144 ? -5.420 -1.114 -3.694 1.00 86.00 144 ARG A N 1
ATOM 1164 C CA . ARG A 1 144 ? -4.618 -1.454 -4.882 1.00 86.00 144 ARG A CA 1
ATOM 1165 C C . ARG A 1 144 ? -3.229 -2.022 -4.573 1.00 86.00 144 ARG A C 1
ATOM 1167 O O . ARG A 1 144 ? -2.442 -2.255 -5.487 1.00 86.00 144 ARG A O 1
ATOM 1174 N N . LYS A 1 145 ? -2.866 -2.176 -3.297 1.00 86.19 145 LYS A N 1
ATOM 1175 C CA . LYS A 1 145 ? -1.537 -2.680 -2.928 1.00 86.19 145 LYS A CA 1
ATOM 1176 C C . LYS A 1 145 ? -1.341 -4.092 -3.478 1.00 86.19 145 LYS A C 1
ATOM 1178 O O . LYS A 1 145 ? -2.166 -4.969 -3.246 1.00 86.19 145 LYS A O 1
ATOM 1183 N N . LEU A 1 146 ? -0.226 -4.295 -4.175 1.00 90.00 146 LEU A N 1
ATOM 1184 C CA . LEU A 1 146 ? 0.195 -5.618 -4.622 1.00 90.00 146 LEU A CA 1
ATOM 1185 C C . LEU A 1 146 ? 0.568 -6.462 -3.399 1.00 90.00 146 LEU A C 1
ATOM 1187 O O . LEU A 1 146 ? 1.201 -5.950 -2.470 1.00 90.00 146 LEU A O 1
ATOM 1191 N N . SER A 1 147 ? 0.157 -7.730 -3.399 1.00 90.00 147 SER A N 1
ATOM 1192 C CA . SER A 1 147 ? 0.541 -8.689 -2.363 1.00 90.00 147 SER A CA 1
ATOM 1193 C C . SER A 1 147 ? 2.049 -8.945 -2.411 1.00 90.00 147 SER A C 1
AT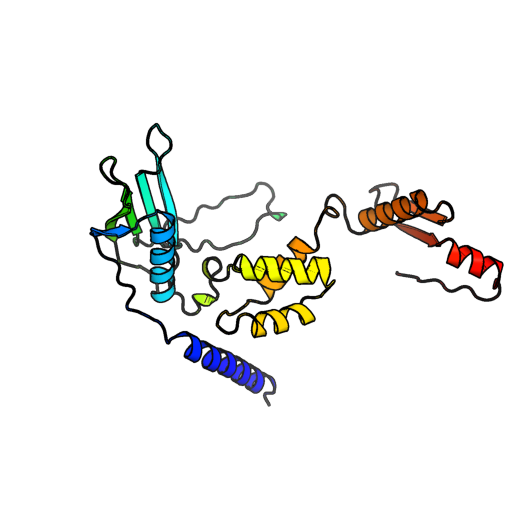OM 1195 O O . SER A 1 147 ? 2.700 -8.705 -3.432 1.00 90.00 147 SER A O 1
ATOM 1197 N N . ASN A 1 148 ? 2.615 -9.444 -1.309 1.00 91.12 148 ASN A N 1
ATOM 1198 C CA . ASN A 1 148 ? 4.030 -9.823 -1.279 1.00 91.12 148 ASN A CA 1
ATOM 1199 C C . ASN A 1 148 ? 4.339 -10.888 -2.336 1.00 91.12 148 ASN A C 1
ATOM 1201 O O . ASN A 1 148 ? 5.331 -10.763 -3.039 1.00 91.12 148 ASN A O 1
ATOM 1205 N N . GLU A 1 149 ? 3.436 -11.846 -2.532 1.00 93.12 149 GLU A N 1
ATOM 1206 C CA . GLU A 1 149 ? 3.569 -12.887 -3.552 1.00 93.12 149 GLU A CA 1
ATOM 1207 C C . GLU A 1 149 ? 3.653 -12.308 -4.977 1.00 93.12 149 GLU A C 1
ATOM 1209 O O . GLU A 1 149 ? 4.544 -12.659 -5.752 1.00 93.12 149 GLU A O 1
ATOM 1214 N N . ILE A 1 150 ? 2.787 -11.343 -5.320 1.00 93.81 150 ILE A N 1
ATOM 1215 C CA . ILE A 1 150 ? 2.863 -10.646 -6.614 1.00 93.81 150 ILE A CA 1
ATOM 1216 C C . ILE A 1 150 ? 4.176 -9.867 -6.731 1.00 93.81 150 ILE A C 1
ATOM 1218 O O . ILE A 1 150 ? 4.795 -9.860 -7.796 1.00 93.81 150 ILE A O 1
ATOM 1222 N N . LEU A 1 151 ? 4.611 -9.200 -5.659 1.00 94.38 151 LEU A N 1
ATOM 1223 C CA . LEU A 1 151 ? 5.865 -8.448 -5.649 1.00 94.38 151 LEU A CA 1
ATOM 1224 C C . LEU A 1 151 ? 7.080 -9.356 -5.862 1.00 94.38 151 LEU A C 1
ATOM 1226 O O . LEU A 1 151 ? 7.928 -9.014 -6.682 1.00 94.38 151 LEU A O 1
ATOM 1230 N N . GLU A 1 152 ? 7.134 -10.512 -5.204 1.00 94.50 152 GLU A N 1
ATOM 1231 C CA . GLU A 1 152 ? 8.181 -11.525 -5.387 1.00 94.50 152 GLU A CA 1
ATOM 1232 C C . GLU A 1 152 ? 8.201 -12.048 -6.827 1.00 94.50 152 GLU A C 1
ATOM 1234 O O . GLU A 1 152 ? 9.262 -12.192 -7.441 1.00 94.50 152 GLU A O 1
ATOM 1239 N N . ARG A 1 153 ? 7.022 -12.262 -7.424 1.00 94.94 153 ARG A N 1
ATOM 1240 C CA . ARG A 1 153 ? 6.912 -12.685 -8.823 1.00 94.94 153 ARG A CA 1
ATOM 1241 C C . ARG A 1 153 ? 7.417 -11.612 -9.788 1.00 94.94 153 ARG A C 1
ATOM 1243 O O . ARG A 1 153 ? 8.158 -11.926 -10.721 1.00 94.94 153 ARG A O 1
ATOM 1250 N N . ILE A 1 154 ? 7.050 -10.347 -9.557 1.00 94.50 154 ILE A N 1
ATOM 1251 C CA . ILE A 1 154 ? 7.555 -9.208 -10.337 1.00 94.50 154 ILE A CA 1
ATOM 1252 C C . ILE A 1 154 ? 9.075 -9.119 -10.201 1.00 94.50 154 ILE A C 1
ATOM 1254 O O . ILE A 1 154 ? 9.757 -8.992 -11.215 1.00 94.50 154 ILE A O 1
ATOM 1258 N N . GLU A 1 155 ? 9.607 -9.205 -8.983 1.00 94.06 155 GLU A N 1
ATOM 1259 C CA . GLU A 1 155 ? 11.045 -9.167 -8.726 1.00 94.06 155 GLU A CA 1
ATOM 1260 C C . GLU A 1 155 ? 11.777 -10.269 -9.493 1.00 94.06 155 GLU A C 1
ATOM 1262 O O . GLU A 1 155 ? 12.762 -9.999 -10.182 1.00 94.06 155 GLU A O 1
ATOM 1267 N N . PHE A 1 156 ? 11.257 -11.497 -9.449 1.00 94.06 156 PHE A N 1
ATOM 1268 C CA . PHE A 1 156 ? 11.803 -12.620 -10.199 1.00 94.06 156 PHE A CA 1
ATOM 1269 C C . PHE A 1 156 ? 11.820 -12.345 -11.711 1.00 94.06 156 PHE A C 1
ATOM 1271 O O . PHE A 1 156 ? 12.863 -12.491 -12.353 1.00 94.06 156 PHE A O 1
ATOM 1278 N N . TYR A 1 157 ? 10.702 -11.905 -12.296 1.00 94.44 157 TYR A N 1
ATOM 1279 C CA . TYR A 1 157 ? 10.637 -11.631 -13.735 1.00 94.44 157 TYR A CA 1
ATOM 1280 C C . TYR A 1 157 ? 11.530 -10.469 -14.171 1.00 94.44 157 TYR A C 1
ATOM 1282 O O . TYR A 1 157 ? 12.100 -10.508 -15.263 1.00 94.44 157 TYR A O 1
ATOM 1290 N N . VAL A 1 158 ? 11.678 -9.447 -13.329 1.00 91.62 158 VAL A N 1
ATOM 1291 C CA . VAL A 1 158 ? 12.561 -8.312 -13.600 1.00 91.62 158 VAL A CA 1
ATOM 1292 C C . VAL A 1 158 ? 14.026 -8.738 -13.507 1.00 91.62 158 VAL A C 1
ATOM 1294 O O . VAL A 1 158 ? 14.771 -8.548 -14.465 1.00 91.62 158 VAL A O 1
ATOM 1297 N N . ASN A 1 159 ? 14.433 -9.356 -12.397 1.00 87.88 159 ASN A N 1
ATOM 1298 C CA . ASN A 1 159 ? 15.843 -9.614 -12.097 1.00 87.88 159 ASN A CA 1
ATOM 1299 C C . ASN A 1 159 ? 16.401 -10.853 -12.806 1.00 87.88 159 ASN A C 1
ATOM 1301 O O . ASN A 1 159 ? 17.581 -10.884 -13.147 1.00 87.88 159 ASN A O 1
ATOM 1305 N N . LYS A 1 160 ? 15.583 -11.895 -12.999 1.00 87.44 160 LYS A N 1
ATOM 1306 C CA . LYS A 1 160 ? 16.001 -13.150 -13.649 1.00 87.44 160 LYS A CA 1
ATOM 1307 C C . LYS A 1 160 ? 15.530 -13.242 -15.091 1.00 87.44 160 LYS A C 1
ATOM 1309 O O . LYS A 1 160 ? 16.241 -13.788 -15.924 1.00 87.44 160 LYS A O 1
ATOM 1314 N N . GLY A 1 161 ? 14.344 -12.712 -15.382 1.00 84.88 161 GLY A N 1
ATOM 1315 C CA . GLY A 1 161 ? 13.755 -12.761 -16.720 1.00 84.88 161 GLY A CA 1
ATOM 1316 C C . GLY A 1 161 ? 14.112 -11.579 -17.626 1.00 84.88 161 GLY A C 1
ATOM 1317 O O . GLY A 1 161 ? 13.812 -11.646 -18.815 1.00 84.88 161 GLY A O 1
ATOM 1318 N N . ASN A 1 162 ? 14.695 -10.497 -17.088 1.00 85.44 162 ASN A N 1
ATOM 1319 C CA . ASN A 1 162 ? 14.906 -9.224 -17.794 1.00 85.44 162 ASN A CA 1
ATOM 1320 C C . ASN A 1 162 ? 13.642 -8.736 -18.539 1.00 85.44 162 ASN A C 1
ATOM 1322 O O . ASN A 1 162 ? 13.703 -8.192 -19.643 1.00 85.44 162 ASN A O 1
ATOM 1326 N N . MET A 1 163 ? 12.466 -8.980 -17.952 1.00 89.94 163 MET A N 1
ATOM 1327 C CA . MET A 1 163 ? 11.188 -8.759 -18.623 1.00 89.94 163 MET A CA 1
ATOM 1328 C C . MET A 1 163 ? 10.680 -7.324 -18.449 1.00 89.94 163 MET A C 1
ATOM 1330 O O . MET A 1 163 ? 10.859 -6.670 -17.417 1.00 89.94 163 MET A O 1
ATOM 1334 N N . GLY A 1 164 ? 10.000 -6.822 -19.481 1.00 86.00 164 GLY A N 1
ATOM 1335 C CA . GLY A 1 164 ? 9.263 -5.559 -19.436 1.00 86.00 164 GLY A CA 1
ATOM 1336 C C . GLY A 1 164 ? 7.819 -5.731 -18.958 1.00 86.00 164 GLY A C 1
ATOM 1337 O O . GLY A 1 164 ? 7.278 -6.834 -18.924 1.00 86.00 164 GLY A O 1
ATOM 1338 N N . SER A 1 165 ? 7.138 -4.620 -18.662 1.00 91.06 165 SER A N 1
ATOM 1339 C CA . SER A 1 165 ? 5.744 -4.645 -18.186 1.00 91.06 165 SER A CA 1
ATOM 1340 C C . SER A 1 165 ? 4.780 -5.365 -19.134 1.00 91.06 165 SER A C 1
ATOM 1342 O O . SER A 1 165 ? 3.875 -6.048 -18.667 1.00 91.06 165 SER A O 1
ATOM 1344 N N . LYS A 1 166 ? 4.995 -5.261 -20.453 1.00 90.62 166 LYS A N 1
ATOM 1345 C CA . LYS A 1 166 ? 4.184 -5.940 -21.479 1.00 90.62 166 LYS A CA 1
ATOM 1346 C C . LYS A 1 166 ? 4.256 -7.467 -21.384 1.00 90.62 166 LYS A C 1
ATOM 1348 O O . LYS A 1 166 ? 3.279 -8.124 -21.712 1.00 90.62 166 LYS A O 1
ATOM 1353 N N . GLN A 1 167 ? 5.392 -8.010 -20.946 1.00 93.31 167 GLN A N 1
ATOM 1354 C CA . GLN A 1 167 ? 5.589 -9.449 -20.756 1.00 93.31 167 GLN A CA 1
ATOM 1355 C C . GLN A 1 167 ? 5.116 -9.887 -19.369 1.00 93.31 167 GLN A C 1
ATOM 1357 O O . GLN A 1 167 ? 4.469 -10.917 -19.234 1.00 93.31 167 GLN A O 1
ATOM 1362 N N . ILE A 1 168 ? 5.395 -9.080 -18.341 1.00 95.19 168 ILE A N 1
ATOM 1363 C CA . ILE A 1 168 ? 5.055 -9.407 -16.952 1.00 95.19 168 ILE A CA 1
ATOM 1364 C C . ILE A 1 168 ? 3.541 -9.381 -16.720 1.00 95.19 168 ILE A C 1
ATOM 1366 O O . ILE A 1 168 ? 3.008 -10.269 -16.065 1.00 95.19 168 ILE A O 1
ATOM 1370 N N 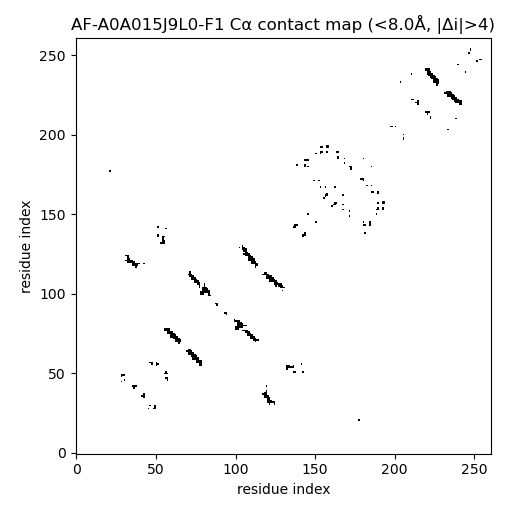. TYR A 1 169 ? 2.835 -8.383 -17.256 1.00 95.19 169 TYR A N 1
ATOM 1371 C CA . TYR A 1 169 ? 1.403 -8.202 -17.012 1.00 95.19 169 TYR A CA 1
ATOM 1372 C C . TYR A 1 169 ? 0.545 -9.445 -17.327 1.00 95.19 169 TYR A C 1
ATOM 1374 O O . TYR A 1 169 ? -0.159 -9.889 -16.422 1.00 95.19 169 TYR A O 1
ATOM 1382 N N . PRO A 1 170 ? 0.602 -10.051 -18.532 1.00 95.25 170 PRO A N 1
ATOM 1383 C CA . PRO A 1 170 ? -0.197 -11.242 -18.827 1.00 95.25 170 PRO A CA 1
ATOM 1384 C C . PRO A 1 170 ? 0.175 -12.447 -17.954 1.00 95.25 170 PRO A C 1
ATOM 1386 O O . PRO A 1 170 ? -0.712 -13.202 -17.571 1.00 95.25 170 PRO A O 1
ATOM 1389 N N . LEU A 1 171 ? 1.452 -12.609 -17.584 1.00 95.31 171 LEU A N 1
ATOM 1390 C CA . LEU A 1 171 ? 1.880 -13.688 -16.686 1.00 95.31 171 LEU A CA 1
ATOM 1391 C C . LEU A 1 171 ? 1.271 -13.539 -15.291 1.00 95.31 171 LEU A C 1
ATOM 1393 O O . LEU A 1 171 ? 0.867 -14.530 -14.686 1.00 95.31 171 LEU A O 1
ATOM 1397 N N . LEU A 1 172 ? 1.183 -12.305 -14.788 1.00 94.75 172 LEU A N 1
ATOM 1398 C CA . LEU A 1 172 ? 0.553 -12.040 -13.500 1.00 94.75 172 LEU A CA 1
ATOM 1399 C C . LEU A 1 172 ? -0.961 -12.233 -13.555 1.00 94.75 172 LEU A C 1
ATOM 1401 O O . LEU A 1 172 ? -1.496 -12.865 -12.659 1.00 94.75 172 LEU A O 1
ATOM 1405 N N . VAL A 1 173 ? -1.639 -11.754 -14.602 1.00 93.44 173 VAL A N 1
ATOM 1406 C CA . VAL A 1 173 ? -3.089 -11.970 -14.765 1.00 93.44 173 VAL A CA 1
ATOM 1407 C C . VAL A 1 173 ? -3.416 -13.465 -14.835 1.00 93.44 173 VAL A C 1
ATOM 1409 O O . VAL A 1 173 ? -4.385 -13.905 -14.231 1.00 93.44 173 VAL A O 1
ATOM 1412 N N . ALA A 1 174 ? -2.580 -14.262 -15.505 1.00 92.94 174 ALA A N 1
ATOM 1413 C CA . ALA A 1 174 ? -2.742 -15.714 -15.547 1.00 92.94 174 ALA A CA 1
ATOM 1414 C C . ALA A 1 174 ? -2.443 -16.400 -14.200 1.00 92.94 174 ALA A C 1
ATOM 1416 O O . ALA A 1 174 ? -3.052 -17.417 -13.889 1.00 92.94 174 ALA A O 1
ATOM 1417 N N . SER A 1 175 ? -1.505 -15.865 -13.411 1.00 92.69 175 SER A N 1
ATOM 1418 C CA . SER A 1 175 ? -1.134 -16.436 -12.104 1.00 92.69 175 SER A CA 1
ATOM 1419 C C . SER A 1 175 ? -2.088 -16.020 -10.977 1.00 92.69 175 SER A C 1
ATOM 1421 O O . SER A 1 175 ? -2.190 -16.727 -9.983 1.00 92.69 175 SER A O 1
ATOM 1423 N N . PHE A 1 176 ? -2.768 -14.879 -11.126 1.00 91.31 176 PHE A N 1
ATOM 1424 C CA . PHE A 1 176 ? -3.634 -14.262 -10.118 1.00 91.31 176 PHE A CA 1
ATOM 1425 C C . PHE A 1 176 ? -4.958 -13.794 -10.756 1.00 91.31 176 PHE A C 1
ATOM 1427 O O . PHE A 1 176 ? -5.193 -12.585 -10.848 1.00 91.31 176 PHE A O 1
ATOM 1434 N N . PRO A 1 177 ? -5.817 -14.718 -11.229 1.00 86.44 177 PRO A N 1
ATOM 1435 C CA . PRO A 1 177 ? -7.030 -14.369 -11.976 1.00 86.44 177 PRO A CA 1
ATOM 1436 C C . PRO A 1 177 ? -8.033 -13.558 -11.145 1.00 86.44 177 PRO A C 1
ATOM 1438 O O . PRO A 1 177 ? -8.677 -12.655 -11.674 1.00 86.44 177 PRO A O 1
ATOM 1441 N N . ASP A 1 178 ? -8.096 -13.807 -9.836 1.00 84.31 178 ASP A N 1
ATOM 1442 C CA . ASP A 1 178 ? -9.049 -13.155 -8.926 1.00 84.31 178 ASP A CA 1
ATOM 1443 C C . ASP A 1 178 ? -8.593 -11.757 -8.475 1.00 84.31 178 ASP A C 1
ATOM 1445 O O . ASP A 1 178 ? -9.303 -11.045 -7.760 1.00 84.31 178 ASP A O 1
ATOM 1449 N N . GLN A 1 179 ? -7.384 -11.338 -8.869 1.00 82.00 179 GLN A N 1
ATOM 1450 C CA . GLN A 1 179 ? -6.811 -10.066 -8.457 1.00 82.00 179 GLN A CA 1
ATOM 1451 C C . GLN A 1 179 ? -6.649 -9.106 -9.633 1.00 82.00 179 GLN A C 1
ATOM 1453 O O . GLN A 1 179 ? -5.797 -9.262 -10.507 1.00 82.00 179 GLN A O 1
ATOM 1458 N N . TYR A 1 180 ? -7.386 -7.996 -9.579 1.00 85.19 180 TYR A N 1
ATOM 1459 C CA . TYR A 1 180 ? -7.167 -6.897 -10.509 1.00 85.19 180 TYR A CA 1
ATOM 1460 C C . TYR A 1 180 ? -5.827 -6.193 -10.240 1.00 85.19 180 TYR A C 1
ATOM 1462 O O . TYR A 1 180 ? -5.630 -5.539 -9.211 1.00 85.19 180 TYR A O 1
ATOM 1470 N N . ILE A 1 181 ? -4.903 -6.286 -11.199 1.00 88.94 181 ILE A N 1
ATOM 1471 C CA . ILE A 1 181 ? -3.587 -5.641 -11.137 1.00 88.94 181 ILE A CA 1
ATOM 1472 C C . ILE A 1 181 ? -3.623 -4.337 -11.927 1.00 88.94 181 ILE A C 1
ATOM 1474 O O . ILE A 1 181 ? -3.699 -4.316 -13.159 1.00 88.94 181 ILE A O 1
ATOM 1478 N N . TYR A 1 182 ? -3.506 -3.214 -11.223 1.00 89.50 182 TYR A N 1
ATOM 1479 C CA . TYR A 1 182 ? -3.467 -1.913 -11.873 1.00 89.50 182 TYR A CA 1
ATOM 1480 C C . TYR A 1 182 ? -2.116 -1.681 -12.562 1.00 89.50 182 TYR A C 1
ATOM 1482 O O . TYR A 1 182 ? -1.054 -1.720 -11.935 1.00 89.50 182 TYR A O 1
ATOM 1490 N N . LYS A 1 183 ? -2.146 -1.375 -13.866 1.00 90.31 183 LYS A N 1
ATOM 1491 C CA . LYS A 1 183 ? -0.936 -1.244 -14.699 1.00 90.31 183 LYS A CA 1
ATOM 1492 C C . LYS A 1 183 ? 0.085 -0.265 -14.117 1.00 90.31 183 LYS A C 1
ATOM 1494 O O . LYS A 1 183 ? 1.273 -0.564 -14.116 1.00 90.31 183 LYS A O 1
ATOM 1499 N N . ARG A 1 184 ? -0.351 0.887 -13.589 1.00 89.38 184 ARG A N 1
ATOM 1500 C CA . ARG A 1 184 ? 0.560 1.879 -12.984 1.00 89.38 184 ARG A CA 1
ATOM 1501 C C . ARG A 1 184 ? 1.296 1.323 -11.764 1.00 89.38 184 ARG A C 1
ATOM 1503 O O . ARG A 1 184 ? 2.470 1.630 -11.597 1.00 89.38 184 ARG A O 1
ATOM 1510 N N . ASP A 1 185 ? 0.643 0.509 -10.940 1.00 90.81 185 ASP A N 1
ATOM 1511 C CA . ASP A 1 185 ? 1.300 -0.088 -9.773 1.00 90.81 185 ASP A CA 1
ATOM 1512 C C . ASP A 1 185 ? 2.317 -1.148 -10.197 1.00 90.81 185 ASP A C 1
ATOM 1514 O O . ASP A 1 185 ? 3.412 -1.184 -9.641 1.00 90.81 185 ASP A O 1
ATOM 1518 N N . LEU A 1 186 ? 2.013 -1.923 -11.246 1.00 93.19 186 LEU A N 1
ATOM 1519 C CA . LEU A 1 186 ? 2.995 -2.800 -11.885 1.00 93.19 186 LEU A CA 1
ATOM 1520 C C . LEU A 1 186 ? 4.204 -2.004 -12.398 1.00 93.19 186 LEU A C 1
ATOM 1522 O O . LEU A 1 186 ? 5.337 -2.385 -12.121 1.00 93.19 186 LEU A O 1
ATOM 1526 N N . TYR A 1 187 ? 3.991 -0.897 -13.119 1.00 91.69 187 TYR A N 1
ATOM 1527 C CA . TYR A 1 187 ? 5.092 -0.049 -13.594 1.00 91.69 187 TYR A CA 1
ATOM 1528 C C . TYR A 1 187 ? 5.958 0.460 -12.437 1.00 91.69 187 TYR A C 1
ATOM 1530 O O . TYR A 1 187 ? 7.181 0.359 -12.508 1.00 91.69 187 TYR A O 1
ATOM 1538 N N . ASN A 1 188 ? 5.335 0.943 -11.360 1.00 90.94 188 ASN A N 1
ATOM 1539 C CA . ASN A 1 188 ? 6.043 1.413 -10.170 1.00 90.94 188 ASN A CA 1
ATOM 1540 C C . ASN A 1 188 ? 6.847 0.285 -9.500 1.00 90.94 188 ASN A C 1
ATOM 1542 O O . ASN A 1 188 ? 7.985 0.501 -9.087 1.00 90.94 188 ASN A O 1
ATOM 1546 N N . ALA A 1 189 ? 6.276 -0.919 -9.402 1.00 92.50 189 ALA A N 1
ATOM 1547 C CA . ALA A 1 189 ? 6.954 -2.086 -8.844 1.00 92.50 189 ALA A CA 1
ATOM 1548 C C . ALA A 1 189 ? 8.140 -2.519 -9.717 1.00 92.50 189 ALA A C 1
ATOM 1550 O O . ALA A 1 189 ? 9.243 -2.693 -9.206 1.00 92.50 189 ALA A O 1
ATOM 1551 N N . ILE A 1 190 ? 7.953 -2.608 -11.037 1.00 91.12 190 ILE A N 1
ATOM 1552 C CA . ILE A 1 190 ? 9.036 -2.899 -11.983 1.00 91.12 190 ILE A CA 1
ATOM 1553 C C . ILE A 1 190 ? 10.145 -1.865 -11.846 1.00 91.12 190 ILE A C 1
ATOM 1555 O O . ILE A 1 190 ? 11.303 -2.246 -11.758 1.00 91.12 190 ILE A O 1
ATOM 1559 N N . GLN A 1 191 ? 9.813 -0.573 -11.810 1.00 87.81 191 GLN A N 1
ATOM 1560 C CA . GLN A 1 191 ? 10.811 0.481 -11.651 1.00 87.81 191 GLN A CA 1
ATOM 1561 C C . GLN A 1 191 ? 11.590 0.306 -10.345 1.00 87.81 191 GLN A C 1
ATOM 1563 O O . GLN A 1 191 ? 12.813 0.359 -10.364 1.00 87.81 191 GLN A O 1
ATOM 1568 N N . LYS A 1 192 ? 10.900 0.015 -9.235 1.00 88.88 192 LYS A N 1
ATOM 1569 C CA . LYS A 1 192 ? 11.534 -0.265 -7.942 1.00 88.88 192 LYS A CA 1
ATOM 1570 C C . LYS A 1 192 ? 12.545 -1.416 -8.032 1.00 88.88 192 LYS A C 1
ATOM 1572 O O . LYS A 1 192 ? 13.646 -1.275 -7.513 1.00 88.88 192 LYS A O 1
ATOM 1577 N N . PHE A 1 193 ? 12.198 -2.521 -8.695 1.00 87.94 193 PHE A N 1
ATOM 1578 C CA . PHE A 1 193 ? 13.085 -3.685 -8.833 1.00 87.94 193 PHE A CA 1
ATOM 1579 C C . PHE A 1 193 ? 14.151 -3.532 -9.919 1.00 87.94 193 PHE A C 1
ATOM 1581 O O . PHE A 1 193 ? 15.218 -4.114 -9.791 1.00 87.94 193 PHE A O 1
ATOM 1588 N N . LYS A 1 194 ? 13.900 -2.714 -10.949 1.00 81.75 194 LYS A N 1
ATOM 1589 C CA . LYS A 1 194 ? 14.888 -2.293 -11.957 1.00 81.75 194 LYS A CA 1
ATOM 1590 C C . LYS A 1 194 ? 15.869 -1.250 -11.439 1.00 81.75 194 LYS A C 1
ATOM 1592 O O . LYS A 1 194 ? 16.874 -0.996 -12.093 1.00 81.75 194 LYS A O 1
ATOM 1597 N N . SER A 1 195 ? 15.605 -0.663 -10.277 1.00 67.31 195 SER A N 1
ATOM 1598 C CA . SER A 1 195 ? 16.499 0.273 -9.601 1.00 67.31 195 SER A CA 1
ATOM 1599 C C . SER A 1 195 ? 17.419 -0.375 -8.543 1.00 67.31 195 SER A C 1
ATOM 1601 O O . SER A 1 195 ? 17.629 0.270 -7.510 1.00 67.31 195 SER A O 1
ATOM 1603 N N . PRO A 1 196 ? 18.009 -1.588 -8.693 1.00 57.03 196 PRO A N 1
ATOM 1604 C CA . PRO A 1 196 ? 19.015 -1.999 -7.733 1.00 57.03 196 PRO A CA 1
ATOM 1605 C C . PRO A 1 196 ? 20.272 -1.146 -7.981 1.00 57.03 196 PRO A C 1
ATOM 1607 O O . PRO A 1 196 ? 20.884 -1.204 -9.042 1.00 57.03 196 PRO A O 1
ATOM 1610 N N . LEU A 1 197 ? 20.645 -0.339 -6.982 1.00 51.31 197 LEU A N 1
ATOM 1611 C CA . LEU A 1 197 ? 21.971 0.276 -6.775 1.00 51.31 197 LEU A CA 1
ATOM 1612 C C . LEU A 1 197 ? 22.480 1.323 -7.792 1.00 51.31 197 LEU A C 1
ATOM 1614 O O . LEU A 1 197 ? 23.382 2.082 -7.443 1.00 51.31 197 LEU A O 1
ATOM 1618 N N . THR A 1 198 ? 21.897 1.446 -8.985 1.00 48.62 198 THR A N 1
ATOM 1619 C CA . THR A 1 198 ? 22.319 2.420 -10.014 1.00 48.62 198 THR A CA 1
ATOM 1620 C C . THR A 1 198 ? 21.838 3.850 -9.734 1.00 48.62 198 THR A C 1
ATOM 1622 O O . THR A 1 198 ? 22.528 4.819 -10.027 1.00 48.62 198 THR A O 1
ATOM 1625 N N . ASN A 1 199 ? 20.723 4.044 -9.033 1.00 50.72 199 ASN A N 1
ATOM 1626 C CA . ASN A 1 199 ? 20.180 5.389 -8.781 1.00 50.72 199 ASN A CA 1
ATOM 1627 C C . ASN A 1 199 ? 20.855 6.176 -7.639 1.00 50.72 199 ASN A C 1
ATOM 1629 O O . ASN A 1 199 ? 20.215 7.011 -7.003 1.00 50.72 199 ASN A O 1
ATOM 1633 N N . ARG A 1 200 ? 22.154 5.971 -7.377 1.00 51.81 200 ARG A N 1
ATOM 1634 C CA . ARG A 1 200 ? 22.934 7.061 -6.757 1.00 51.81 200 ARG A CA 1
ATOM 1635 C C . ARG A 1 200 ? 23.218 8.175 -7.761 1.00 51.81 200 ARG A C 1
ATOM 1637 O O . ARG A 1 200 ? 23.366 9.320 -7.352 1.00 51.81 200 ARG A O 1
ATOM 1644 N N . HIS A 1 201 ? 23.263 7.843 -9.050 1.00 56.34 201 HIS A N 1
ATOM 1645 C CA . HIS A 1 201 ? 23.610 8.779 -10.107 1.00 56.34 201 HIS A CA 1
ATOM 1646 C C . HIS A 1 201 ? 22.628 8.674 -11.283 1.00 56.34 201 HIS A C 1
ATOM 1648 O O . HIS A 1 201 ? 21.907 7.684 -11.403 1.00 56.34 201 HIS A O 1
ATOM 1654 N N . GLY A 1 202 ? 22.576 9.702 -12.136 1.00 70.00 202 GLY A N 1
ATOM 1655 C CA . GLY A 1 202 ? 21.742 9.686 -13.346 1.00 70.00 202 GLY A CA 1
ATOM 1656 C C . GLY A 1 202 ? 22.210 8.654 -14.382 1.00 70.00 202 GLY A C 1
ATOM 1657 O O . GLY A 1 202 ? 23.346 8.181 -14.319 1.00 70.00 202 GLY A O 1
ATOM 1658 N N . ASP A 1 203 ? 21.354 8.341 -15.362 1.00 74.56 203 ASP A N 1
ATOM 1659 C CA . ASP A 1 203 ? 21.594 7.321 -16.404 1.00 74.56 203 ASP A CA 1
ATOM 1660 C C . ASP A 1 203 ? 22.972 7.452 -17.077 1.00 74.56 203 ASP A C 1
ATOM 1662 O O . ASP A 1 203 ? 23.688 6.462 -17.230 1.00 74.56 203 ASP A O 1
ATOM 1666 N N . ALA A 1 204 ? 23.386 8.684 -17.390 1.00 79.88 204 ALA A N 1
ATOM 1667 C CA . ALA A 1 204 ? 24.691 8.986 -17.979 1.00 79.88 204 ALA A CA 1
ATOM 1668 C C . ALA A 1 204 ? 25.866 8.540 -17.089 1.00 79.88 204 ALA A C 1
ATOM 1670 O O . ALA A 1 204 ? 26.812 7.916 -17.563 1.00 79.88 204 ALA A O 1
ATOM 1671 N N . GLN A 1 205 ? 25.798 8.811 -15.786 1.00 80.94 205 GLN A N 1
ATOM 1672 C CA . GLN A 1 205 ? 26.851 8.425 -14.850 1.00 80.94 205 GLN A CA 1
ATOM 1673 C C . GLN A 1 205 ? 26.883 6.908 -14.642 1.00 80.94 205 GLN A C 1
ATOM 1675 O O . GLN A 1 205 ? 27.957 6.327 -14.520 1.00 80.94 205 GLN A O 1
ATOM 1680 N N . ASN A 1 206 ? 25.722 6.250 -14.646 1.00 82.19 206 ASN A N 1
ATOM 1681 C CA . ASN A 1 206 ? 25.652 4.792 -14.554 1.00 82.19 206 ASN A CA 1
ATOM 1682 C C . ASN A 1 206 ? 26.277 4.116 -15.774 1.00 82.19 206 ASN A C 1
ATOM 1684 O O . ASN A 1 206 ? 27.016 3.146 -15.620 1.00 82.19 206 ASN A O 1
ATOM 1688 N N . MET A 1 207 ? 26.037 4.660 -16.969 1.00 85.88 207 MET A N 1
ATOM 1689 C CA . MET A 1 207 ? 26.680 4.199 -18.197 1.00 85.88 207 MET A CA 1
ATOM 1690 C C . MET A 1 207 ? 28.204 4.357 -18.126 1.00 85.88 207 MET A C 1
ATOM 1692 O O . MET A 1 207 ? 28.927 3.406 -18.415 1.00 85.88 207 MET A O 1
ATOM 1696 N N . ILE A 1 208 ? 28.697 5.518 -17.683 1.00 87.62 208 ILE A N 1
ATOM 1697 C CA . ILE A 1 208 ? 30.137 5.765 -17.510 1.00 87.62 208 ILE A CA 1
ATOM 1698 C C . ILE A 1 208 ? 30.750 4.777 -16.513 1.00 87.62 208 ILE A C 1
ATOM 1700 O O . ILE A 1 208 ? 31.755 4.141 -16.826 1.00 87.62 208 ILE A O 1
ATOM 1704 N N . ASN A 1 209 ? 30.133 4.610 -15.340 1.00 87.88 209 ASN A N 1
ATOM 1705 C CA . ASN A 1 209 ? 30.611 3.677 -14.319 1.00 87.88 209 ASN A CA 1
ATOM 1706 C C . ASN A 1 209 ? 30.697 2.256 -14.882 1.00 87.88 209 ASN A C 1
ATOM 1708 O O . ASN A 1 209 ? 31.707 1.582 -14.698 1.00 87.88 209 ASN A O 1
ATOM 1712 N N . LYS A 1 210 ? 29.676 1.828 -15.636 1.00 88.00 210 LYS A N 1
ATOM 1713 C CA . LYS A 1 210 ? 29.667 0.497 -16.238 1.00 88.00 210 LYS A CA 1
ATOM 1714 C C . LYS A 1 210 ? 30.790 0.302 -17.257 1.00 88.00 210 LYS A C 1
ATOM 1716 O O . LYS A 1 210 ? 31.386 -0.769 -17.304 1.00 88.00 210 LYS A O 1
ATOM 1721 N N . LEU A 1 211 ? 31.080 1.318 -18.067 1.00 90.69 211 LEU A N 1
ATOM 1722 C CA . LEU A 1 211 ? 32.179 1.268 -19.030 1.00 90.69 211 LEU A CA 1
ATOM 1723 C C . LEU A 1 211 ? 33.537 1.171 -18.322 1.00 90.69 211 LEU A C 1
ATOM 1725 O O . LEU A 1 211 ? 34.369 0.361 -18.723 1.00 90.69 211 LEU A O 1
ATOM 1729 N N . PHE A 1 212 ? 33.752 1.931 -17.245 1.00 90.25 212 PHE A N 1
ATOM 1730 C CA . PHE A 1 212 ? 34.985 1.825 -16.460 1.00 90.25 212 PHE A CA 1
ATOM 1731 C C . PHE A 1 212 ? 35.133 0.460 -15.776 1.00 90.25 212 PHE A C 1
ATOM 1733 O O . PHE A 1 212 ? 36.210 -0.118 -15.854 1.00 90.25 212 PHE A O 1
ATOM 1740 N N . GLU A 1 213 ? 34.057 -0.119 -15.231 1.00 91.88 213 GLU A N 1
ATOM 1741 C CA . GLU A 1 213 ? 34.086 -1.499 -14.716 1.00 91.88 213 GLU A CA 1
ATOM 1742 C C . GLU A 1 213 ? 34.507 -2.515 -15.790 1.00 91.88 213 GLU A C 1
ATOM 1744 O O . GLU A 1 213 ? 35.277 -3.432 -15.513 1.00 91.88 213 GLU A O 1
ATOM 1749 N N . LEU A 1 214 ? 33.996 -2.374 -17.020 1.00 90.94 214 LEU A N 1
ATOM 1750 C CA . LEU A 1 214 ? 34.370 -3.248 -18.137 1.00 90.94 214 LEU A CA 1
ATOM 1751 C C . LEU A 1 214 ? 35.843 -3.074 -18.517 1.00 90.94 214 LEU A C 1
ATOM 1753 O O . LEU A 1 214 ? 36.516 -4.060 -18.798 1.00 90.94 214 LEU A O 1
ATOM 1757 N N . LYS A 1 215 ? 36.359 -1.843 -18.468 1.00 92.06 215 LYS A N 1
ATOM 1758 C CA . LYS A 1 215 ? 37.777 -1.557 -18.706 1.00 92.06 215 LYS A CA 1
ATOM 1759 C C . LYS A 1 215 ? 38.688 -2.127 -17.617 1.00 92.06 215 LYS A C 1
ATOM 1761 O O . LYS A 1 215 ? 39.775 -2.599 -17.937 1.00 92.06 215 LYS A O 1
ATOM 1766 N N . ASP A 1 216 ? 38.250 -2.111 -16.361 1.00 91.12 216 ASP A N 1
ATOM 1767 C CA . ASP A 1 216 ? 38.992 -2.723 -15.254 1.00 91.12 216 ASP A CA 1
ATOM 1768 C C . ASP A 1 216 ? 39.064 -4.251 -15.405 1.00 91.12 216 ASP A C 1
ATOM 1770 O O . ASP A 1 216 ? 40.082 -4.864 -15.084 1.00 91.12 216 ASP A O 1
ATOM 1774 N N . GLN A 1 217 ? 38.000 -4.871 -15.925 1.00 92.38 217 GLN A N 1
ATOM 1775 C CA . GLN A 1 217 ? 37.953 -6.310 -16.209 1.00 92.38 217 GLN A CA 1
ATOM 1776 C C . GLN A 1 217 ? 38.749 -6.687 -17.466 1.00 92.38 217 GLN A C 1
ATOM 1778 O O . GLN A 1 217 ? 39.374 -7.746 -17.510 1.00 92.38 217 GLN A O 1
ATOM 1783 N N . GLU A 1 218 ? 38.734 -5.830 -18.486 1.00 91.31 218 GLU A N 1
ATOM 1784 C CA . GLU A 1 218 ? 39.365 -6.058 -19.781 1.00 91.31 218 GLU A CA 1
ATOM 1785 C C . GLU A 1 218 ? 40.082 -4.770 -20.250 1.00 91.31 218 GLU A C 1
ATOM 1787 O O . GLU A 1 218 ? 39.463 -3.871 -20.821 1.00 91.31 218 GLU A O 1
ATOM 1792 N N . PRO A 1 219 ? 41.411 -4.645 -20.067 1.00 84.62 219 PRO A N 1
ATOM 1793 C CA . PRO A 1 219 ? 42.135 -3.383 -20.286 1.00 84.62 219 PRO A CA 1
ATOM 1794 C C . PRO A 1 219 ? 42.094 -2.793 -21.708 1.00 84.62 219 PRO A C 1
ATOM 1796 O O . PRO A 1 219 ? 42.547 -1.669 -21.917 1.00 84.62 219 PRO A O 1
ATOM 1799 N N . GLY A 1 220 ? 41.577 -3.524 -22.702 1.00 88.62 220 GLY A N 1
ATOM 1800 C CA . GLY A 1 220 ? 41.516 -3.081 -24.098 1.00 88.62 220 GLY A CA 1
ATOM 1801 C C . GLY A 1 220 ? 40.371 -2.114 -24.430 1.00 88.62 220 GLY A C 1
ATOM 1802 O O . GLY A 1 220 ? 40.265 -1.691 -25.581 1.00 88.62 220 GLY A O 1
ATOM 1803 N N . TRP A 1 221 ? 39.478 -1.813 -23.480 1.00 93.12 221 TRP A N 1
ATOM 1804 C CA . TRP A 1 221 ? 38.365 -0.889 -23.707 1.00 93.12 221 TRP A CA 1
ATOM 1805 C C . TRP A 1 221 ? 38.869 0.552 -23.865 1.00 93.12 221 TRP A C 1
ATOM 1807 O O . TRP A 1 221 ? 39.557 1.100 -22.995 1.00 93.12 221 TRP A O 1
ATOM 1817 N N . ILE A 1 222 ? 38.474 1.199 -24.962 1.00 90.94 222 ILE A N 1
ATOM 1818 C CA . ILE A 1 222 ? 38.728 2.621 -25.211 1.00 90.94 222 ILE A CA 1
ATOM 1819 C C . ILE A 1 222 ? 37.500 3.399 -24.759 1.00 90.94 222 ILE A C 1
ATOM 1821 O O . ILE A 1 222 ? 36.390 3.087 -25.174 1.00 90.94 222 ILE A O 1
ATOM 1825 N N . ILE A 1 223 ? 37.691 4.394 -23.893 1.00 91.38 223 ILE A N 1
ATOM 1826 C CA . ILE A 1 223 ? 36.613 5.211 -23.327 1.00 91.38 223 ILE A CA 1
ATOM 1827 C C . ILE A 1 223 ? 37.099 6.659 -23.267 1.00 91.38 223 ILE A C 1
ATOM 1829 O O . ILE A 1 223 ? 38.122 6.935 -22.637 1.00 91.38 223 ILE A O 1
ATOM 1833 N N . TYR A 1 224 ? 36.355 7.573 -23.889 1.00 91.38 224 TYR A N 1
ATOM 1834 C CA . TYR A 1 224 ? 36.556 9.017 -23.800 1.00 91.38 224 TYR A CA 1
ATOM 1835 C C . TYR A 1 224 ? 35.255 9.703 -23.391 1.00 91.38 224 TYR A C 1
ATOM 1837 O O . TYR A 1 224 ? 34.215 9.535 -24.027 1.00 91.38 224 TYR A O 1
ATOM 1845 N N . THR A 1 225 ? 35.324 10.516 -22.343 1.00 90.75 225 THR A N 1
ATOM 1846 C CA . THR A 1 225 ? 34.199 11.303 -21.82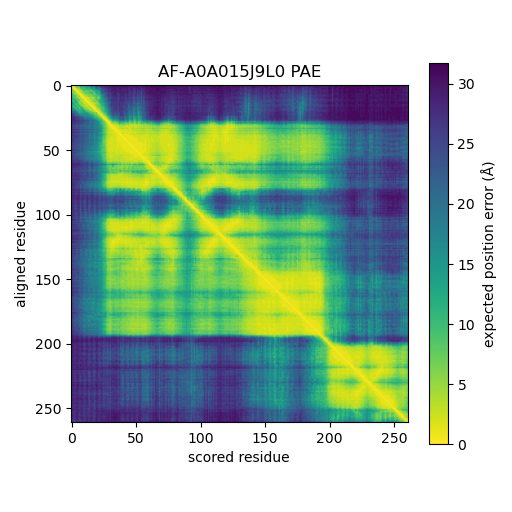7 1.00 90.75 225 THR A CA 1
ATOM 1847 C C . THR A 1 225 ? 3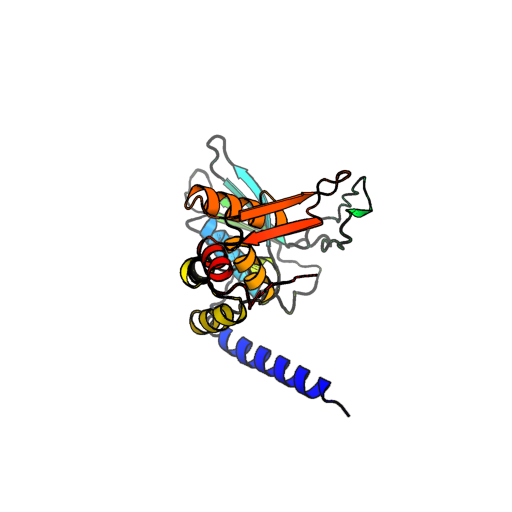4.497 12.786 -21.965 1.00 90.75 225 THR A C 1
ATOM 1849 O O . THR A 1 225 ? 35.598 13.228 -21.638 1.00 90.75 225 THR A O 1
ATOM 1852 N N . ARG A 1 226 ? 33.504 13.570 -22.378 1.00 89.94 226 ARG A N 1
ATOM 1853 C CA . ARG A 1 226 ? 33.551 15.033 -22.378 1.00 89.94 226 ARG A CA 1
ATOM 1854 C C . ARG A 1 226 ? 32.436 15.562 -21.489 1.00 89.94 226 ARG A C 1
ATOM 1856 O O . ARG A 1 226 ? 31.266 15.271 -21.734 1.00 89.94 226 ARG A O 1
ATOM 1863 N N . LEU A 1 227 ? 32.808 16.335 -20.476 1.00 87.94 227 LEU A N 1
ATOM 1864 C CA . LEU A 1 227 ? 31.878 16.993 -19.564 1.00 87.94 227 LEU A CA 1
ATOM 1865 C C . LEU A 1 227 ? 31.787 18.481 -19.904 1.00 87.94 227 LEU A C 1
ATOM 1867 O O . LEU A 1 227 ? 32.761 19.076 -20.368 1.00 87.94 227 LEU A O 1
ATOM 1871 N N . ASP A 1 228 ? 30.610 19.056 -19.702 1.00 85.94 228 ASP A N 1
ATOM 1872 C CA . ASP A 1 228 ? 30.411 20.496 -19.738 1.00 85.94 228 ASP A CA 1
ATOM 1873 C C . ASP A 1 228 ? 31.179 21.132 -18.566 1.00 85.94 228 ASP A C 1
ATOM 1875 O O . ASP A 1 228 ? 31.050 20.666 -17.430 1.00 85.94 228 ASP A O 1
ATOM 1879 N N . PRO A 1 229 ? 31.995 22.167 -18.811 1.00 82.94 229 PRO A N 1
ATOM 1880 C CA . PRO A 1 229 ? 32.829 22.763 -17.775 1.00 82.94 229 PRO A CA 1
ATOM 1881 C C . PRO A 1 229 ? 32.040 23.554 -16.719 1.00 82.94 229 PRO A C 1
ATOM 1883 O O . PRO A 1 229 ? 32.603 23.862 -15.670 1.00 82.94 229 PRO A O 1
ATOM 1886 N N . PHE A 1 230 ? 30.778 23.915 -16.976 1.00 81.00 230 PHE A N 1
ATOM 1887 C CA . PHE A 1 230 ? 29.977 24.750 -16.080 1.00 81.00 230 PHE A CA 1
ATOM 1888 C C . PHE A 1 230 ? 29.070 23.936 -15.157 1.00 81.00 230 PHE A C 1
ATOM 1890 O O . PHE A 1 230 ? 28.906 24.305 -13.995 1.00 81.00 230 PHE A O 1
ATOM 1897 N N . ASP A 1 231 ? 28.487 22.841 -15.649 1.00 83.31 231 ASP A N 1
ATOM 1898 C CA . ASP A 1 231 ? 27.527 22.029 -14.886 1.00 83.31 231 ASP A CA 1
ATOM 1899 C C . ASP A 1 231 ? 27.918 20.545 -14.749 1.00 83.31 231 ASP A C 1
ATOM 1901 O O . ASP A 1 231 ? 27.165 19.761 -14.165 1.00 83.31 231 ASP A O 1
ATOM 1905 N N . ASN A 1 232 ? 29.104 20.151 -15.234 1.00 79.06 232 ASN A N 1
ATOM 1906 C CA . ASN A 1 232 ? 29.608 18.772 -15.239 1.00 79.06 232 ASN A CA 1
ATOM 1907 C C . ASN A 1 232 ? 28.677 17.763 -15.932 1.00 79.06 232 ASN A C 1
ATOM 1909 O O . ASN A 1 232 ? 28.779 16.552 -15.704 1.00 79.06 232 ASN A O 1
ATOM 1913 N N . ARG A 1 233 ? 27.775 18.219 -16.805 1.00 82.44 233 ARG A N 1
ATOM 1914 C CA . ARG A 1 233 ? 26.913 17.329 -17.581 1.00 82.44 233 ARG A CA 1
ATOM 1915 C C . ARG A 1 233 ? 27.715 16.617 -18.666 1.00 82.44 233 ARG A C 1
ATOM 1917 O O . ARG A 1 233 ? 28.561 17.211 -19.326 1.00 82.44 233 ARG A O 1
ATOM 1924 N N . LEU A 1 234 ? 27.419 15.343 -18.909 1.00 85.44 234 LEU A N 1
ATOM 1925 C CA . LEU A 1 234 ? 28.011 14.597 -20.021 1.00 85.44 234 LEU A CA 1
ATOM 1926 C C . LEU A 1 234 ? 27.539 15.176 -21.366 1.00 85.44 234 LEU A C 1
ATOM 1928 O O . LEU A 1 234 ? 26.355 15.117 -21.683 1.00 85.44 234 LEU A O 1
ATOM 1932 N N . VAL A 1 235 ? 28.471 15.712 -22.157 1.00 88.56 235 VAL A N 1
ATOM 1933 C CA . VAL A 1 235 ? 28.229 16.314 -23.489 1.00 88.56 235 VAL A CA 1
ATOM 1934 C C . VAL A 1 235 ? 28.893 15.530 -24.624 1.00 88.56 235 VAL A C 1
ATOM 1936 O O . VAL A 1 235 ? 28.893 15.949 -25.784 1.00 88.56 235 VAL A O 1
ATOM 1939 N N . GLY A 1 236 ? 29.544 14.419 -24.301 1.00 88.12 236 GLY A N 1
ATOM 1940 C CA . GLY A 1 236 ? 30.128 13.519 -25.281 1.00 88.12 236 GLY A CA 1
ATOM 1941 C C . GLY A 1 236 ? 30.642 12.255 -24.617 1.00 88.12 236 GLY A C 1
ATOM 1942 O O . GLY A 1 236 ? 31.308 12.316 -23.585 1.00 88.12 236 GLY A O 1
ATOM 1943 N N . LEU A 1 237 ? 30.342 11.118 -25.228 1.00 90.00 237 LEU A N 1
ATOM 1944 C CA . LEU A 1 237 ? 30.841 9.819 -24.814 1.00 90.00 237 LEU A CA 1
ATOM 1945 C C . LEU A 1 237 ? 31.243 9.048 -26.064 1.00 90.00 237 LEU A C 1
ATOM 1947 O O . LEU A 1 237 ? 30.426 8.830 -26.951 1.00 90.00 237 LEU A O 1
ATOM 1951 N N . PHE A 1 238 ? 32.500 8.635 -26.114 1.00 89.56 238 PHE A N 1
ATOM 1952 C CA . PHE A 1 238 ? 32.997 7.676 -27.084 1.00 89.56 238 PHE A CA 1
ATOM 1953 C C . PHE A 1 238 ? 33.460 6.443 -26.329 1.00 89.56 238 PHE A C 1
ATOM 1955 O O . PHE A 1 238 ? 34.173 6.551 -25.330 1.00 89.56 238 PHE A O 1
ATOM 1962 N N . TRP A 1 239 ? 33.076 5.271 -26.810 1.00 90.75 239 TRP A N 1
ATOM 1963 C CA . TRP A 1 239 ? 33.545 4.014 -26.261 1.00 90.75 239 TRP A CA 1
ATOM 1964 C C . TRP A 1 239 ? 33.712 2.987 -27.376 1.00 90.75 239 TRP A C 1
ATOM 1966 O O . TRP A 1 239 ? 32.987 3.008 -28.368 1.00 90.75 239 TRP A O 1
ATOM 1976 N N . MET A 1 240 ? 34.689 2.101 -27.222 1.00 90.25 240 MET A N 1
ATOM 1977 C CA . MET A 1 240 ? 34.957 1.020 -28.161 1.00 90.25 240 MET A CA 1
ATOM 1978 C C . MET A 1 240 ? 35.485 -0.184 -27.387 1.00 90.25 240 MET A C 1
ATOM 1980 O O . MET A 1 240 ? 36.476 -0.083 -26.660 1.00 90.25 240 MET A O 1
ATOM 1984 N N . SER A 1 241 ? 34.810 -1.322 -27.535 1.00 90.94 241 SER A N 1
ATOM 1985 C CA . SER A 1 241 ? 35.263 -2.584 -26.949 1.00 90.94 241 SER A CA 1
ATOM 1986 C C . SER A 1 241 ? 36.536 -3.094 -27.647 1.00 90.94 241 SER A C 1
ATOM 1988 O O . SER A 1 241 ? 36.791 -2.740 -28.804 1.00 90.94 241 SER A O 1
ATOM 1990 N N . PRO A 1 242 ? 37.325 -3.972 -27.008 1.00 91.44 242 PRO A N 1
ATOM 1991 C CA . PRO A 1 242 ? 38.552 -4.520 -27.593 1.00 91.44 242 PRO A CA 1
ATOM 1992 C C . PRO A 1 242 ? 38.305 -5.243 -28.915 1.00 91.44 242 PRO A C 1
ATOM 1994 O O . PRO A 1 242 ? 39.074 -5.091 -29.860 1.00 91.44 242 PRO A O 1
ATOM 1997 N N . ASN A 1 243 ? 37.191 -5.973 -29.013 1.00 89.31 243 ASN A N 1
ATOM 1998 C CA . ASN A 1 243 ? 36.788 -6.655 -30.241 1.00 89.31 243 ASN A CA 1
ATOM 1999 C C . ASN A 1 243 ? 36.488 -5.664 -31.368 1.00 89.31 243 ASN A C 1
ATOM 2001 O O . ASN A 1 243 ? 36.917 -5.878 -32.499 1.00 89.31 243 ASN A O 1
ATOM 2005 N N . GLN A 1 244 ? 35.798 -4.560 -31.066 1.00 86.75 244 GLN A N 1
ATOM 2006 C CA . GLN A 1 244 ? 35.554 -3.501 -32.048 1.00 86.75 244 GLN A CA 1
ATOM 2007 C C . GLN A 1 244 ? 36.865 -2.836 -32.482 1.00 86.75 244 GLN A C 1
ATOM 2009 O O . GLN A 1 244 ? 37.058 -2.605 -33.672 1.00 86.75 244 GLN A O 1
ATOM 2014 N N . HIS A 1 245 ? 37.799 -2.613 -31.553 1.00 86.88 245 HIS A N 1
ATOM 2015 C CA . HIS A 1 245 ? 39.122 -2.081 -31.873 1.00 86.88 245 HIS A CA 1
ATOM 2016 C C . HIS A 1 245 ? 39.919 -3.024 -32.791 1.00 86.88 245 HIS A C 1
ATOM 2018 O O . HIS A 1 245 ? 40.492 -2.585 -33.784 1.00 86.88 245 HIS A O 1
ATOM 2024 N N . GLN A 1 246 ? 39.907 -4.331 -32.519 1.00 87.12 246 GLN A N 1
ATOM 2025 C CA . GLN A 1 246 ? 40.548 -5.331 -33.379 1.00 87.12 246 GLN A CA 1
ATOM 2026 C C . GLN A 1 246 ? 39.891 -5.420 -34.759 1.00 87.12 246 GLN A C 1
ATOM 2028 O O . GLN A 1 246 ? 40.590 -5.531 -35.766 1.00 87.12 246 GLN A O 1
ATOM 2033 N N . CYS A 1 247 ? 38.558 -5.352 -34.821 1.00 85.56 247 CYS A N 1
ATOM 2034 C CA . CYS A 1 247 ? 37.835 -5.321 -36.089 1.00 85.56 247 CYS A CA 1
ATOM 2035 C C . CYS A 1 247 ? 38.208 -4.081 -36.902 1.00 85.56 247 CYS A C 1
ATOM 2037 O O . CYS A 1 247 ? 38.467 -4.218 -38.090 1.00 85.56 247 CYS A O 1
ATOM 2039 N N . LEU A 1 248 ? 38.321 -2.913 -36.263 1.00 84.62 248 LEU A N 1
ATOM 2040 C CA . LEU A 1 248 ? 38.737 -1.675 -36.920 1.00 84.62 248 LEU A CA 1
ATOM 2041 C C . LEU A 1 248 ? 40.160 -1.769 -37.494 1.00 84.62 248 LEU A C 1
ATOM 2043 O O . LEU A 1 248 ? 40.409 -1.298 -38.598 1.00 84.62 248 LEU A O 1
ATOM 2047 N N . LEU A 1 249 ? 41.092 -2.400 -36.773 1.00 84.69 249 LEU A N 1
ATOM 2048 C CA . LEU A 1 249 ? 42.455 -2.627 -37.271 1.00 84.69 249 LEU A CA 1
ATOM 2049 C C . LEU A 1 249 ? 42.495 -3.612 -38.448 1.00 84.69 249 LEU A C 1
ATOM 2051 O O . LEU A 1 249 ? 43.362 -3.500 -39.312 1.00 84.69 249 LEU A O 1
ATOM 2055 N N . ARG A 1 250 ? 41.580 -4.588 -38.472 1.00 87.12 250 ARG A N 1
ATOM 2056 C CA . ARG A 1 250 ? 41.526 -5.649 -39.488 1.00 87.12 250 ARG A CA 1
ATOM 2057 C C . ARG A 1 250 ? 40.742 -5.254 -40.743 1.00 87.12 250 ARG A C 1
ATOM 2059 O O . ARG A 1 250 ? 41.098 -5.702 -41.828 1.00 87.12 250 ARG A O 1
ATOM 2066 N N . TYR A 1 251 ? 39.694 -4.454 -40.582 1.00 85.88 251 TYR A N 1
ATOM 2067 C CA . TYR A 1 251 ? 38.747 -4.033 -41.616 1.00 85.88 251 TYR A CA 1
ATOM 2068 C C . TYR A 1 251 ? 38.608 -2.507 -41.568 1.00 85.88 251 TYR A C 1
ATOM 2070 O O . TYR A 1 251 ? 37.571 -1.956 -41.201 1.00 85.88 251 TYR A O 1
ATOM 2078 N N . ASN A 1 252 ? 39.706 -1.809 -41.862 1.00 77.38 252 ASN A N 1
ATOM 2079 C CA . ASN A 1 252 ? 39.786 -0.347 -41.780 1.00 77.38 252 ASN A CA 1
ATOM 2080 C C . ASN A 1 252 ? 39.003 0.381 -42.891 1.00 77.38 252 ASN A C 1
ATOM 2082 O O . ASN A 1 252 ? 38.904 1.607 -42.877 1.00 77.38 252 ASN A O 1
ATOM 2086 N N . ASP A 1 253 ? 38.452 -0.371 -43.838 1.00 81.06 253 ASP A N 1
ATOM 2087 C CA . ASP A 1 253 ? 37.572 0.070 -44.910 1.00 81.06 253 ASP A CA 1
ATOM 2088 C C . ASP A 1 253 ? 36.104 0.199 -44.467 1.00 81.06 253 ASP A C 1
ATOM 2090 O O . ASP A 1 253 ? 35.311 0.834 -45.163 1.00 81.06 253 ASP A O 1
ATOM 2094 N N . ILE A 1 254 ? 35.735 -0.346 -43.298 1.00 69.19 254 ILE A N 1
ATOM 2095 C CA . ILE A 1 254 ? 34.363 -0.324 -42.777 1.00 69.19 254 ILE A CA 1
ATOM 2096 C C . ILE A 1 254 ? 34.353 0.199 -41.336 1.00 69.19 254 ILE A C 1
ATOM 2098 O O . ILE A 1 254 ? 34.789 -0.471 -40.402 1.00 69.19 254 ILE A O 1
ATOM 2102 N N . VAL A 1 255 ? 33.779 1.388 -41.133 1.00 69.75 255 VAL A N 1
ATOM 2103 C CA . VAL A 1 255 ? 33.545 1.962 -39.798 1.00 69.75 255 VAL A CA 1
ATOM 2104 C C . VAL A 1 255 ? 32.045 1.979 -39.514 1.00 69.75 255 VAL A C 1
ATOM 2106 O O . VAL A 1 255 ? 31.287 2.669 -40.193 1.00 69.75 255 VAL A O 1
ATOM 2109 N N . GLN A 1 256 ? 31.612 1.240 -38.491 1.00 66.19 256 GLN A N 1
ATOM 2110 C CA . GLN A 1 256 ? 30.234 1.269 -38.000 1.00 66.19 256 GLN A CA 1
ATOM 2111 C C . GLN A 1 256 ? 30.178 2.063 -36.692 1.00 66.19 256 GLN A C 1
ATOM 2113 O O . GLN A 1 256 ? 30.729 1.638 -35.678 1.00 66.19 256 GLN A O 1
ATOM 2118 N N . THR A 1 257 ? 29.513 3.218 -36.717 1.00 67.81 257 THR A N 1
ATOM 2119 C CA . THR A 1 257 ? 29.320 4.076 -35.541 1.00 67.81 257 THR A CA 1
ATOM 2120 C C . THR A 1 257 ? 27.862 4.058 -35.101 1.00 67.81 257 THR A C 1
ATOM 2122 O O . THR A 1 257 ? 26.973 4.283 -35.923 1.00 67.81 257 THR A O 1
ATOM 2125 N N . ASP A 1 258 ? 27.618 3.829 -33.813 1.00 62.38 258 ASP A N 1
ATOM 2126 C CA . ASP A 1 258 ? 26.304 4.029 -33.200 1.00 62.38 258 ASP A CA 1
ATOM 2127 C C . ASP A 1 258 ? 26.221 5.469 -32.677 1.00 62.38 258 ASP A C 1
ATOM 2129 O O . ASP A 1 258 ? 26.794 5.806 -31.639 1.00 62.38 258 ASP A O 1
ATOM 2133 N N . ASN A 1 259 ? 25.589 6.342 -33.463 1.00 67.38 259 ASN A N 1
ATOM 2134 C CA . ASN A 1 259 ? 25.469 7.761 -33.151 1.00 67.38 259 ASN A CA 1
ATOM 2135 C C . ASN A 1 259 ? 24.087 8.028 -32.552 1.00 67.38 259 ASN A C 1
ATOM 2137 O O . ASN A 1 259 ? 23.088 8.053 -33.269 1.00 67.38 259 ASN A O 1
ATOM 2141 N N . THR A 1 260 ? 24.034 8.291 -31.252 1.00 58.72 260 THR A N 1
ATOM 2142 C CA . THR A 1 260 ? 22.850 8.849 -30.588 1.00 58.72 260 THR A CA 1
ATOM 2143 C C . THR A 1 260 ? 23.002 10.366 -30.472 1.00 58.72 260 THR A C 1
ATOM 2145 O O . THR A 1 260 ? 23.932 10.830 -29.810 1.00 58.72 260 THR A O 1
ATOM 2148 N N . CYS A 1 261 ? 22.122 11.119 -31.141 1.00 44.50 261 CYS A N 1
ATOM 2149 C CA . CYS A 1 261 ? 21.988 12.574 -30.995 1.00 44.50 261 CYS A CA 1
ATOM 2150 C C . CYS A 1 261 ? 21.210 12.950 -29.731 1.00 44.50 261 CYS A C 1
ATOM 2152 O O . CYS A 1 261 ? 20.243 12.225 -29.402 1.00 44.50 261 CYS A O 1
#

Radius of gyration: 27.68 Å; Cα contacts (8 Å, |Δi|>4): 285; chains: 1; bounding box: 65×44×76 Å

Secondary structure (DSSP, 8-state):
--SHHHHHHHHHHHHHHHHHTT-TT-------TT-EESSHHHHHHHHHHHHHHTT--EEEEEEEE-TT--EEEEEEEETT-S-------SSGGG-------------EEEEE--TT-SSEEEEEEE---SSPPPTTGGGSTTT-PPPHHHHHHHHHHHHTT---HHHHHHHHHHH-TTS---HHHHHHHHHHHH-SSGGGS-HHHHHHHHHHHHHHHSTT-EEEEEE-TTT--EEEEEEE-HHHHHHHHH-TT--------

pLDDT: mean 80.88, std 16.5, range [35.44, 96.25]

Nearest PDB structures (foldseek):
  6ztk-assembly2_A  TM=3.231E-01  e=1.363E+00  Ixodes ricinus
  6a5g-assembly2_C  TM=2.545E-01  e=7.479E-01  Streptomyces seoulensis
  5x11-assembly2_E  TM=2.847E-01  e=8.768E+00  Bacillus spizizenii str. W23

Solvent-accessible surface area (backbone atoms only — not comparable to full-atom values): 15811 Å² total; per-residue (Å²): 135,75,73,63,63,59,53,55,55,50,53,52,48,53,53,48,62,59,49,66,72,66,63,84,78,74,73,82,70,78,86,55,72,68,49,70,26,77,39,72,65,57,45,48,52,53,51,51,49,37,29,47,74,68,18,50,51,76,35,84,75,48,78,43,56,50,98,83,67,49,75,32,36,43,31,40,29,37,62,33,39,45,76,69,76,86,82,83,56,96,54,66,88,76,51,78,91,67,86,69,73,36,73,51,33,70,24,34,38,36,34,39,32,53,94,92,47,80,42,32,26,31,72,44,75,42,87,56,71,83,65,82,64,44,87,63,37,71,74,34,73,88,64,56,62,77,51,70,68,57,51,52,49,50,42,47,36,43,75,75,59,71,49,52,68,84,61,48,50,61,58,47,45,71,74,35,74,89,52,90,78,56,68,69,59,52,52,54,50,51,50,59,60,73,49,69,83,49,76,85,45,57,72,70,55,44,54,51,53,51,52,52,54,50,25,75,78,40,78,60,44,45,75,48,79,38,61,39,92,87,78,67,44,81,75,42,78,48,75,40,51,44,68,55,51,53,46,41,74,75,39,74,90,58,86,89,78,90,81,83,132

Mean predicted aligned error: 15.28 Å